Protein AF-A0A4C1W0Q3-F1 (afdb_monomer)

Nearest PDB structures (foldseek):
  6s7x-assembly1_B  TM=5.718E-01  e=9.554E-02  Drosophila melanogaster
  6gse-assembly1_A  TM=3.833E-01  e=2.371E+00  Rattus norvegicus

Sequence (234 aa):
MRNRSPAHQLNIDDSNRNVNTARQKKHAALLAQLEFEQLESERIAARAAVARTKMLLLRLEADEEDSGDLIDCDNASHLSKTDKLEKRTVTLGDIEPVPESSPTTAPPPPPTACSEINSASPRNTDSNMSESTLADAIVLAIKTASKETSKIVNEPSKTLADLPSFCGNVSEWIAFRSVYNDTSGLFSNVQNVARIRKALSGEARETCEALIYTETDPLQIMRVLERRFGDLTP

Foldseek 3Di:
DDDDDPVVVVVVVVVVVVVVVVVVVVVVVVVVVVVVVVVVVVVVVVVVVVVVVVVVVVVVVVVPPPPDDDDDDDDDDDDDDDDDDDDDDDDDDDDDDDDDDDDDDDDDDDDDDDDDDDDDDDDDDPDPDDPVNVVVVVVVVVVVVVVVVPPDPPPPCPPLDQAAADAQALVSLVSRVVSCVVRVVVDALLVSLVSVQVRYDHPLCVQCVVVSVPPSGVVVSNVSSCVRRVPPDD

pLDDT: mean 73.03, std 22.31, range [31.61, 98.25]

Solvent-accessible surface area (backbone atoms only — not comparable to full-atom values): 15154 Å² total; per-residue (Å²): 134,86,81,76,59,69,72,64,54,54,56,53,53,54,51,52,51,49,54,51,50,52,52,52,52,53,53,53,51,52,52,54,49,51,52,50,53,49,54,52,51,51,52,51,52,50,51,53,50,52,52,52,54,50,53,53,51,55,56,60,60,59,71,77,79,73,90,78,81,91,76,91,72,92,71,92,75,89,77,89,78,90,80,85,86,77,90,79,89,83,82,90,87,89,81,85,82,88,85,88,82,88,88,83,89,86,88,88,89,85,90,82,81,93,84,76,92,78,84,75,82,82,76,89,71,92,66,88,67,52,70,67,55,50,50,51,49,50,53,49,49,51,53,50,50,58,56,64,60,68,77,55,88,73,64,86,72,81,72,77,69,75,55,58,71,31,48,55,49,52,75,40,44,55,55,34,51,51,54,42,68,77,46,48,90,82,47,53,47,67,53,44,37,52,42,50,56,70,21,39,33,66,63,40,29,63,77,36,49,70,49,70,76,73,57,67,57,42,67,60,55,50,52,53,50,39,76,73,34,54,77,82,72,131

Organism: Eumeta variegata (NCBI:txid151549)

Structure (mmCIF, N/CA/C/O backbone):
data_AF-A0A4C1W0Q3-F1
#
_entry.id   AF-A0A4C1W0Q3-F1
#
loop_
_atom_site.group_PDB
_atom_site.id
_atom_site.type_symbol
_atom_site.label_atom_id
_atom_site.label_alt_id
_atom_site.label_comp_id
_atom_site.label_asym_id
_atom_site.label_entity_id
_atom_site.label_seq_id
_atom_site.pdbx_PDB_ins_code
_atom_site.Cartn_x
_atom_site.Cartn_y
_atom_site.Cartn_z
_atom_site.occupancy
_atom_site.B_iso_or_equiv
_atom_site.auth_seq_id
_atom_site.auth_comp_id
_atom_site.auth_asym_id
_atom_site.auth_atom_id
_atom_site.pdbx_PDB_model_num
ATOM 1 N N . MET A 1 1 ? 15.603 -25.521 -67.530 1.00 41.06 1 MET A N 1
ATOM 2 C CA . MET A 1 1 ? 16.515 -25.287 -66.388 1.00 41.06 1 MET A CA 1
ATOM 3 C C . MET A 1 1 ? 16.618 -23.777 -66.197 1.00 41.06 1 MET A C 1
ATOM 5 O O . MET A 1 1 ? 17.061 -23.106 -67.118 1.00 41.06 1 MET A O 1
ATOM 9 N N . ARG A 1 2 ? 16.069 -23.209 -65.111 1.00 51.12 2 ARG A N 1
ATOM 10 C CA . ARG A 1 2 ? 16.129 -21.754 -64.862 1.00 51.12 2 ARG A CA 1
ATOM 11 C C . ARG A 1 2 ? 17.453 -21.433 -64.176 1.00 51.12 2 ARG A C 1
ATOM 13 O O . ARG A 1 2 ? 17.625 -21.755 -63.005 1.00 51.12 2 ARG A O 1
ATOM 20 N N . ASN A 1 3 ? 18.365 -20.812 -64.912 1.00 52.69 3 ASN A N 1
ATOM 21 C CA . ASN A 1 3 ? 19.643 -20.344 -64.388 1.00 52.69 3 ASN A CA 1
ATOM 22 C C . ASN A 1 3 ? 19.386 -19.081 -63.548 1.00 52.69 3 ASN A C 1
ATOM 24 O O . ASN A 1 3 ? 19.015 -18.046 -64.099 1.00 52.69 3 ASN A O 1
ATOM 28 N N . ARG A 1 4 ? 19.517 -19.165 -62.216 1.00 60.75 4 ARG A N 1
ATOM 29 C CA . ARG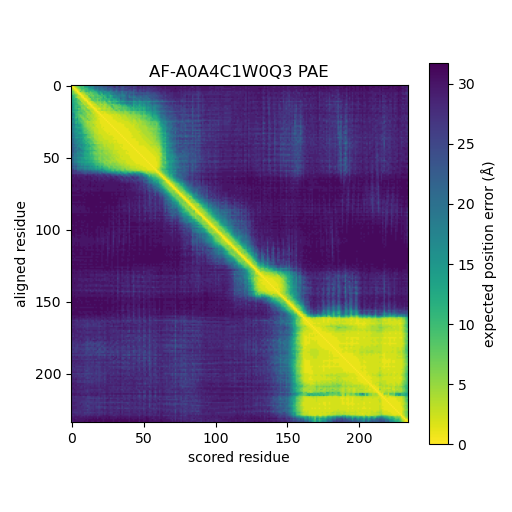 A 1 4 ? 19.547 -17.970 -61.354 1.00 60.75 4 ARG A CA 1
ATOM 30 C C . ARG A 1 4 ? 20.876 -17.249 -61.565 1.00 60.75 4 ARG A C 1
ATOM 32 O O . ARG A 1 4 ? 21.930 -17.875 -61.502 1.00 60.75 4 ARG A O 1
ATOM 39 N N . SER A 1 5 ? 20.817 -15.940 -61.805 1.00 62.81 5 SER A N 1
ATOM 40 C CA . SER A 1 5 ? 22.006 -15.104 -61.980 1.00 62.81 5 SER A CA 1
ATOM 41 C C . SER A 1 5 ? 22.863 -15.082 -60.703 1.00 62.81 5 SER A C 1
ATOM 43 O O . SER A 1 5 ? 22.318 -14.791 -59.633 1.00 62.81 5 SER A O 1
ATOM 45 N N . PRO A 1 6 ? 24.191 -15.296 -60.795 1.00 62.94 6 PRO A N 1
ATOM 46 C CA . PRO A 1 6 ? 25.110 -15.303 -59.648 1.00 62.94 6 PRO A CA 1
ATOM 47 C C . PRO A 1 6 ? 25.023 -14.048 -58.764 1.00 62.94 6 PRO A C 1
ATOM 49 O O . PRO A 1 6 ? 25.130 -14.131 -57.544 1.00 62.94 6 PRO A O 1
ATOM 52 N N . ALA A 1 7 ? 24.737 -12.890 -59.365 1.00 62.28 7 ALA A N 1
ATOM 53 C CA . ALA A 1 7 ? 24.592 -11.618 -58.659 1.00 62.28 7 ALA A CA 1
ATOM 54 C C . ALA A 1 7 ? 23.412 -11.585 -57.667 1.00 62.28 7 ALA A C 1
ATOM 56 O O . ALA A 1 7 ? 23.471 -10.894 -56.654 1.00 62.28 7 ALA A O 1
ATOM 57 N N . HIS A 1 8 ? 22.338 -12.336 -57.934 1.00 61.81 8 HIS A N 1
ATOM 58 C CA . HIS A 1 8 ? 21.172 -12.367 -57.049 1.00 61.81 8 HIS A CA 1
ATOM 59 C C . HIS A 1 8 ? 21.386 -13.299 -55.849 1.00 61.81 8 HIS A C 1
ATOM 61 O O . HIS A 1 8 ? 20.796 -13.082 -54.797 1.00 61.81 8 HIS A O 1
ATOM 67 N N . GLN A 1 9 ? 22.259 -14.300 -55.990 1.00 61.75 9 GLN A N 1
ATOM 68 C CA . GLN A 1 9 ? 22.634 -15.216 -54.913 1.00 61.75 9 GLN A CA 1
ATOM 69 C C . GLN A 1 9 ? 23.554 -14.521 -53.889 1.00 61.75 9 GLN A C 1
ATOM 71 O O . GLN A 1 9 ? 23.290 -14.594 -52.694 1.00 61.75 9 GLN A O 1
ATOM 76 N N . LEU A 1 10 ? 24.551 -13.757 -54.361 1.00 64.25 10 LEU A N 1
ATOM 77 C CA . LEU A 1 10 ? 25.493 -13.013 -53.507 1.00 64.25 10 LEU A CA 1
ATOM 78 C C . LEU A 1 10 ? 24.803 -11.982 -52.595 1.00 64.25 10 LEU A C 1
ATOM 80 O O . LEU A 1 10 ? 25.137 -11.863 -51.422 1.00 64.25 10 LEU A O 1
ATOM 84 N N . ASN A 1 11 ? 23.792 -11.277 -53.109 1.00 64.56 11 ASN A N 1
ATOM 85 C CA . ASN A 1 11 ? 23.090 -10.234 -52.352 1.00 64.56 11 ASN A CA 1
ATOM 86 C C . ASN A 1 11 ? 22.222 -10.811 -51.208 1.00 64.56 11 ASN A C 1
ATOM 88 O O . ASN A 1 11 ? 22.056 -10.198 -50.154 1.00 64.56 11 ASN A O 1
ATOM 92 N N . ILE A 1 12 ? 21.693 -12.025 -51.393 1.00 66.38 12 ILE A N 1
ATOM 93 C CA . ILE A 1 12 ? 20.927 -12.731 -50.356 1.00 66.38 12 ILE A CA 1
ATOM 94 C C . ILE A 1 12 ? 21.862 -13.215 -49.238 1.00 66.38 12 ILE A C 1
ATOM 96 O O . ILE A 1 12 ? 21.521 -13.093 -48.060 1.00 66.38 12 ILE A O 1
ATOM 100 N N . ASP A 1 13 ? 23.049 -13.714 -49.587 1.00 69.25 13 ASP A N 1
ATOM 101 C CA . ASP A 1 13 ? 24.029 -14.192 -48.608 1.00 69.25 13 ASP A CA 1
ATOM 102 C C . ASP A 1 13 ? 24.601 -13.052 -47.748 1.00 69.25 13 ASP A C 1
ATOM 104 O O . ASP A 1 13 ? 24.679 -13.191 -46.523 1.00 69.25 13 ASP A O 1
ATOM 108 N N . ASP A 1 14 ? 24.900 -11.892 -48.343 1.00 68.00 14 ASP A N 1
ATOM 109 C CA . ASP A 1 14 ? 25.357 -10.709 -47.598 1.00 68.00 14 ASP A CA 1
ATOM 110 C C . ASP A 1 14 ? 24.276 -10.156 -46.657 1.00 68.00 14 ASP A C 1
ATOM 112 O O . ASP A 1 14 ? 24.559 -9.803 -45.504 1.00 68.00 14 ASP A O 1
ATOM 116 N N . SER A 1 15 ? 23.015 -10.139 -47.103 1.00 74.31 15 SER A N 1
ATOM 117 C CA . SER A 1 15 ? 21.880 -9.717 -46.275 1.00 74.31 15 SER A CA 1
ATOM 118 C C . SER A 1 15 ? 21.688 -10.639 -45.064 1.00 74.31 15 SER A C 1
ATOM 120 O O . SER A 1 15 ? 21.613 -10.172 -43.924 1.00 74.31 15 SER A O 1
ATOM 122 N N . ASN A 1 16 ? 21.718 -11.958 -45.276 1.00 74.31 16 ASN A N 1
ATOM 123 C CA . ASN A 1 16 ? 21.606 -12.941 -44.198 1.00 74.31 16 ASN A CA 1
ATOM 124 C C . ASN A 1 16 ? 22.773 -12.844 -43.202 1.00 74.31 16 ASN A C 1
ATOM 126 O O . ASN A 1 16 ? 22.574 -12.938 -41.988 1.00 74.31 16 ASN A O 1
ATOM 130 N N . ARG A 1 17 ? 23.997 -12.603 -43.687 1.00 76.31 17 ARG A N 1
ATOM 131 C CA . ARG A 1 17 ? 25.183 -12.418 -42.838 1.00 76.31 17 ARG A CA 1
ATOM 132 C C . ARG A 1 17 ? 25.069 -11.182 -41.945 1.00 76.31 17 ARG A C 1
ATOM 134 O O . ARG A 1 17 ? 25.418 -11.244 -40.761 1.00 76.31 17 ARG A O 1
ATOM 141 N N . ASN A 1 18 ? 24.551 -10.083 -42.489 1.00 80.94 18 ASN A N 1
ATOM 142 C CA . ASN A 1 18 ? 24.308 -8.849 -41.747 1.00 80.94 18 ASN A CA 1
ATOM 143 C C . ASN A 1 18 ? 23.250 -9.050 -40.649 1.00 80.94 18 ASN A C 1
ATOM 145 O O . ASN A 1 18 ? 23.497 -8.727 -39.487 1.00 80.94 18 ASN A O 1
ATOM 149 N N . VAL A 1 19 ? 22.114 -9.674 -40.978 1.00 81.50 19 VAL A N 1
ATOM 150 C CA . VAL A 1 19 ? 21.044 -9.959 -40.004 1.00 81.50 19 VAL A CA 1
ATOM 151 C C . VAL A 1 19 ? 21.546 -10.851 -38.866 1.00 81.50 19 VAL A C 1
ATOM 153 O O . VAL A 1 19 ? 21.279 -10.572 -37.694 1.00 81.50 19 VAL A O 1
ATOM 156 N N . ASN A 1 20 ? 22.334 -11.881 -39.181 1.00 86.94 20 ASN A N 1
ATOM 157 C CA . ASN A 1 20 ? 22.924 -12.758 -38.169 1.00 86.94 20 ASN A CA 1
ATOM 158 C C . ASN A 1 20 ? 23.918 -12.015 -37.268 1.00 86.94 20 ASN A C 1
ATOM 160 O O . ASN A 1 20 ? 23.893 -12.181 -36.049 1.00 86.94 20 ASN A O 1
ATOM 164 N N . THR A 1 21 ? 24.729 -11.128 -37.845 1.00 89.69 21 THR A N 1
ATOM 165 C CA . THR A 1 21 ? 25.677 -10.299 -37.089 1.00 89.69 21 THR A CA 1
ATOM 166 C C . THR A 1 21 ? 24.948 -9.308 -36.177 1.00 89.69 21 THR A C 1
ATOM 168 O O . THR A 1 21 ? 25.329 -9.136 -35.020 1.00 89.69 21 THR A O 1
ATOM 171 N N . ALA A 1 22 ? 23.868 -8.682 -36.652 1.00 91.62 22 ALA A N 1
ATOM 172 C CA . ALA A 1 22 ? 23.041 -7.782 -35.852 1.00 91.62 22 ALA A CA 1
ATOM 173 C C . ALA A 1 22 ? 22.363 -8.518 -34.684 1.00 91.62 22 ALA A C 1
ATOM 175 O O . ALA A 1 22 ? 22.394 -8.041 -33.547 1.00 91.62 22 ALA A O 1
ATOM 176 N N . ARG A 1 23 ? 21.816 -9.717 -34.934 1.00 93.38 23 ARG A N 1
ATOM 177 C CA . ARG A 1 23 ? 21.245 -10.579 -33.889 1.00 93.38 23 ARG A CA 1
ATOM 178 C C . ARG A 1 23 ? 22.297 -10.966 -32.848 1.00 93.38 23 ARG A C 1
ATOM 180 O O . ARG A 1 23 ? 22.020 -10.871 -31.656 1.00 93.38 23 ARG A O 1
ATOM 187 N N . GLN A 1 24 ? 23.496 -11.354 -33.280 1.00 95.12 24 GLN A N 1
ATOM 188 C CA . GLN A 1 24 ? 24.579 -11.745 -32.378 1.00 95.12 24 GLN A CA 1
ATOM 189 C C . GLN A 1 24 ? 25.057 -10.572 -31.513 1.00 95.12 24 GLN A C 1
ATOM 191 O O . GLN A 1 24 ? 25.225 -10.731 -30.306 1.00 95.12 24 GLN A O 1
ATOM 196 N N . LYS A 1 25 ? 25.198 -9.374 -32.096 1.00 95.19 25 LYS A N 1
ATOM 197 C CA . LYS A 1 25 ? 25.528 -8.151 -31.348 1.00 95.19 25 LYS A CA 1
ATOM 198 C C . LYS A 1 25 ? 24.458 -7.807 -30.313 1.00 95.19 25 LYS A C 1
ATOM 200 O O . LYS A 1 25 ? 24.798 -7.498 -29.176 1.00 95.19 25 LYS A O 1
ATOM 205 N N . LYS A 1 26 ? 23.175 -7.907 -30.679 1.00 96.38 26 LYS A N 1
ATOM 206 C CA . LYS A 1 26 ? 22.063 -7.674 -29.745 1.00 96.38 26 LYS A CA 1
ATOM 207 C C . LYS A 1 26 ? 22.077 -8.679 -28.591 1.00 96.38 26 LYS A C 1
ATOM 209 O O . LYS A 1 26 ? 21.885 -8.286 -27.448 1.00 96.38 26 LYS A O 1
ATOM 214 N N . HIS A 1 27 ? 22.338 -9.952 -28.879 1.00 96.69 27 HIS A N 1
ATOM 215 C CA . HIS A 1 27 ? 22.458 -10.983 -27.850 1.00 96.69 27 HIS A CA 1
ATOM 216 C C . HIS A 1 27 ? 23.624 -10.702 -26.889 1.00 96.69 27 HIS A C 1
ATOM 218 O O . HIS A 1 27 ? 23.444 -10.755 -25.678 1.00 96.69 27 HIS A O 1
ATOM 224 N N . ALA A 1 28 ? 24.798 -10.338 -27.415 1.00 97.44 28 ALA A N 1
ATOM 225 C CA . ALA A 1 28 ? 25.955 -9.982 -26.594 1.00 97.44 28 ALA A CA 1
ATOM 226 C C . ALA A 1 28 ? 25.688 -8.753 -25.705 1.00 97.44 28 ALA A C 1
ATOM 228 O O . ALA A 1 28 ? 26.057 -8.758 -24.535 1.00 97.44 28 ALA A O 1
ATOM 229 N N . ALA A 1 29 ? 25.002 -7.733 -26.232 1.00 97.81 29 ALA A N 1
ATOM 230 C CA . ALA A 1 29 ? 24.628 -6.552 -25.456 1.00 97.81 29 ALA A CA 1
ATOM 231 C C . ALA A 1 29 ? 23.676 -6.890 -24.296 1.00 97.81 29 ALA A C 1
ATOM 233 O O . ALA A 1 29 ? 23.857 -6.383 -23.195 1.00 97.81 29 ALA A O 1
ATOM 234 N N . LEU A 1 30 ? 22.702 -7.778 -24.523 1.00 98.25 30 LEU A N 1
ATOM 235 C CA . LEU A 1 30 ? 21.778 -8.217 -23.473 1.00 98.25 30 LEU A CA 1
ATOM 236 C C . LEU A 1 30 ? 22.480 -9.031 -22.380 1.00 98.25 30 LEU A C 1
ATOM 238 O O . LEU A 1 30 ? 22.171 -8.850 -21.208 1.00 98.25 30 LEU A O 1
ATOM 242 N N . LEU A 1 31 ? 23.440 -9.887 -22.742 1.00 98.00 31 LEU A N 1
ATOM 243 C CA . LEU A 1 31 ? 24.242 -10.614 -21.753 1.00 98.00 31 LEU A CA 1
ATOM 244 C C . LEU A 1 31 ? 25.082 -9.664 -20.892 1.00 98.00 31 LEU A C 1
ATOM 246 O O . LEU A 1 31 ? 25.091 -9.805 -19.675 1.00 98.00 31 LEU A O 1
ATOM 250 N N . ALA A 1 32 ? 25.731 -8.673 -21.509 1.00 97.69 32 ALA A N 1
ATOM 251 C CA . ALA A 1 32 ? 26.502 -7.670 -20.775 1.00 97.69 32 ALA A CA 1
ATOM 252 C C . ALA A 1 32 ? 25.616 -6.824 -19.844 1.00 97.69 32 ALA A C 1
ATOM 254 O O . ALA A 1 32 ? 26.024 -6.497 -18.732 1.00 97.69 32 ALA A O 1
ATOM 255 N N . GLN A 1 33 ? 24.396 -6.489 -20.276 1.00 97.56 33 GLN A N 1
ATOM 256 C CA . GLN A 1 33 ? 23.436 -5.778 -19.433 1.00 97.56 33 GLN A CA 1
ATOM 257 C C . GLN A 1 33 ? 22.992 -6.631 -18.237 1.00 97.56 33 GLN A C 1
ATOM 259 O O . GLN A 1 33 ? 22.987 -6.139 -17.113 1.00 97.56 33 GLN A O 1
ATOM 264 N N . LEU A 1 34 ? 22.674 -7.908 -18.466 1.00 98.00 34 LEU A N 1
ATOM 265 C CA . LEU A 1 34 ? 22.300 -8.838 -17.401 1.00 98.00 34 LEU A CA 1
ATOM 266 C C . LEU A 1 34 ? 23.424 -8.998 -16.367 1.00 98.00 34 LEU A C 1
ATOM 268 O O . LEU A 1 34 ? 23.166 -8.960 -15.167 1.00 98.00 34 LEU A O 1
ATOM 272 N N . GLU A 1 35 ? 24.669 -9.143 -16.824 1.00 98.06 35 GLU A N 1
ATOM 273 C CA . GLU A 1 35 ? 25.839 -9.248 -15.946 1.00 98.06 35 GLU A CA 1
ATOM 274 C C . GLU A 1 35 ? 26.037 -7.973 -15.114 1.00 98.06 35 GLU A C 1
ATOM 276 O O . GLU A 1 35 ? 26.273 -8.045 -13.907 1.00 98.06 35 GLU A O 1
ATOM 281 N N . PHE A 1 36 ? 25.876 -6.796 -15.728 1.00 97.06 36 PHE A N 1
ATOM 282 C CA . PHE A 1 36 ? 25.947 -5.522 -15.016 1.00 97.06 36 PHE A CA 1
ATOM 283 C C . PHE A 1 36 ? 24.865 -5.401 -13.933 1.00 97.06 36 PHE A C 1
ATOM 285 O O . PHE A 1 36 ? 25.173 -5.051 -12.792 1.00 97.06 36 PHE A O 1
ATOM 292 N N . GLU A 1 37 ? 23.613 -5.724 -14.266 1.00 97.81 37 GLU A N 1
ATOM 293 C CA . GLU A 1 37 ? 22.490 -5.690 -13.323 1.00 97.81 37 GLU A CA 1
ATOM 294 C C . GLU A 1 37 ? 22.705 -6.669 -12.159 1.00 97.81 37 GLU A C 1
ATOM 296 O O . GLU A 1 37 ? 22.471 -6.320 -10.997 1.00 97.81 37 GLU A O 1
ATOM 301 N N . GLN A 1 38 ? 23.227 -7.866 -12.441 1.00 97.81 38 GLN A N 1
ATOM 302 C CA . GLN A 1 38 ? 23.563 -8.842 -11.411 1.00 97.81 38 GLN A CA 1
ATOM 303 C C . GLN A 1 38 ? 24.638 -8.301 -10.460 1.00 97.81 38 GLN A C 1
ATOM 305 O O . GLN A 1 38 ? 24.423 -8.287 -9.245 1.00 97.81 38 GLN A O 1
ATOM 310 N N . LEU A 1 39 ? 25.752 -7.790 -10.988 1.00 98.00 39 LEU A N 1
ATOM 311 C CA . LEU A 1 39 ? 26.832 -7.218 -10.178 1.00 98.00 39 LEU A CA 1
ATOM 312 C C . LEU A 1 39 ? 26.353 -6.035 -9.327 1.00 98.00 39 LEU A C 1
ATOM 314 O O . LEU A 1 39 ? 26.754 -5.884 -8.168 1.00 98.00 39 LEU A O 1
ATOM 318 N N . GLU A 1 40 ? 25.474 -5.189 -9.867 1.00 96.62 40 GLU A N 1
ATOM 319 C CA . GLU A 1 40 ? 24.895 -4.086 -9.107 1.00 96.62 40 GLU A CA 1
ATOM 320 C C . GLU A 1 40 ? 23.989 -4.585 -7.973 1.00 96.62 40 GLU A C 1
ATOM 322 O O . GLU A 1 40 ? 24.092 -4.081 -6.846 1.00 96.62 40 GLU A O 1
ATOM 327 N N . SER A 1 41 ? 23.163 -5.602 -8.232 1.00 93.12 41 SER A N 1
ATOM 328 C CA . SER A 1 41 ? 22.305 -6.219 -7.217 1.00 93.12 41 SER A CA 1
ATOM 329 C C . SER A 1 41 ? 23.122 -6.855 -6.084 1.00 93.12 41 SER A C 1
ATOM 331 O O . SER A 1 41 ? 22.836 -6.618 -4.906 1.00 93.12 41 SER A O 1
ATOM 333 N N . GLU A 1 42 ? 24.206 -7.563 -6.416 1.00 97.38 42 GLU A N 1
ATOM 334 C CA . GLU A 1 42 ? 25.124 -8.172 -5.452 1.00 97.38 42 GLU A CA 1
ATOM 335 C C . GLU A 1 42 ? 25.824 -7.102 -4.608 1.00 97.38 42 GLU A C 1
ATOM 337 O O . GLU A 1 42 ? 25.882 -7.207 -3.380 1.00 97.38 42 GLU A O 1
ATOM 342 N N . ARG A 1 43 ? 26.278 -6.005 -5.230 1.00 97.56 43 ARG A N 1
ATOM 343 C CA . ARG A 1 43 ? 26.864 -4.858 -4.519 1.00 97.56 43 ARG A CA 1
ATOM 344 C C . ARG A 1 43 ? 25.874 -4.237 -3.530 1.00 97.56 43 ARG A C 1
ATOM 346 O O . ARG A 1 43 ? 26.265 -3.883 -2.414 1.00 97.56 43 ARG A O 1
ATOM 353 N N . ILE A 1 44 ? 24.611 -4.064 -3.922 1.00 96.56 44 ILE A N 1
ATOM 354 C CA . ILE A 1 44 ? 23.561 -3.519 -3.046 1.00 96.56 44 ILE A CA 1
ATOM 355 C C . ILE A 1 44 ? 23.297 -4.478 -1.878 1.00 96.56 44 ILE A C 1
ATOM 357 O O . ILE A 1 44 ? 23.294 -4.044 -0.722 1.00 96.56 44 ILE A O 1
ATOM 361 N N . ALA A 1 45 ? 23.151 -5.777 -2.152 1.00 96.88 45 ALA A N 1
ATOM 362 C CA . ALA A 1 45 ? 22.947 -6.800 -1.130 1.00 96.88 45 ALA A CA 1
ATOM 363 C C . ALA A 1 45 ? 24.117 -6.861 -0.132 1.00 96.88 45 ALA A C 1
ATOM 365 O O . ALA A 1 45 ? 23.892 -6.892 1.081 1.00 96.88 45 ALA A O 1
ATOM 366 N N . ALA A 1 46 ? 25.359 -6.790 -0.621 1.00 96.62 46 ALA A N 1
ATOM 367 C CA . ALA A 1 46 ? 26.562 -6.754 0.205 1.00 96.62 46 ALA A CA 1
ATOM 368 C C . ALA A 1 46 ? 26.600 -5.511 1.107 1.00 96.62 46 ALA A C 1
ATOM 370 O O . ALA A 1 46 ? 26.865 -5.622 2.304 1.00 96.62 46 ALA A O 1
ATOM 371 N N . ARG A 1 47 ? 26.265 -4.324 0.579 1.00 97.38 47 ARG A N 1
ATOM 372 C CA . ARG A 1 47 ? 26.167 -3.091 1.385 1.00 97.38 47 ARG A CA 1
ATOM 373 C C . ARG A 1 47 ? 25.109 -3.206 2.479 1.00 97.38 47 ARG A C 1
ATOM 375 O O . ARG A 1 47 ? 25.373 -2.819 3.616 1.00 97.38 47 ARG A O 1
ATOM 382 N N . ALA A 1 48 ? 23.943 -3.765 2.160 1.00 96.00 48 ALA A N 1
ATOM 383 C CA . ALA A 1 48 ? 22.889 -3.998 3.141 1.00 96.00 48 ALA A CA 1
ATOM 384 C C . ALA A 1 48 ? 23.329 -4.998 4.225 1.00 96.00 48 ALA A C 1
ATOM 386 O O . ALA A 1 48 ? 23.055 -4.782 5.404 1.00 96.00 48 ALA A O 1
ATOM 387 N N . ALA A 1 49 ? 24.049 -6.061 3.853 1.00 97.12 49 ALA A N 1
ATOM 388 C CA . ALA A 1 49 ? 24.617 -7.013 4.805 1.00 97.12 49 ALA A CA 1
ATOM 389 C C . ALA A 1 49 ? 25.628 -6.346 5.747 1.00 97.12 49 ALA A C 1
ATOM 391 O O . ALA A 1 49 ? 25.497 -6.473 6.961 1.00 97.12 49 ALA A O 1
ATOM 392 N N . VAL A 1 50 ? 26.560 -5.556 5.205 1.00 97.50 50 VAL A N 1
ATOM 393 C CA . VAL A 1 50 ? 27.527 -4.788 6.005 1.00 97.50 50 VAL A CA 1
ATOM 394 C C . VAL A 1 50 ? 26.819 -3.829 6.962 1.00 97.50 50 VAL A C 1
ATOM 396 O O . VAL A 1 50 ? 27.203 -3.742 8.126 1.00 97.50 50 VAL A O 1
ATOM 399 N N . ALA A 1 51 ? 25.777 -3.125 6.511 1.00 97.00 51 ALA A N 1
ATOM 400 C CA . ALA A 1 51 ? 25.006 -2.229 7.369 1.00 97.00 51 ALA A CA 1
ATOM 401 C C . ALA A 1 51 ? 24.348 -2.979 8.540 1.00 97.00 51 ALA A C 1
ATOM 403 O O . ALA A 1 51 ? 24.467 -2.539 9.682 1.00 97.00 51 ALA A O 1
ATOM 404 N N . ARG A 1 52 ? 23.733 -4.144 8.283 1.00 96.81 52 ARG A N 1
ATOM 405 C CA . ARG A 1 52 ? 23.156 -4.996 9.339 1.00 96.81 52 ARG A CA 1
ATOM 406 C C . ARG A 1 52 ? 24.209 -5.439 10.352 1.00 96.81 52 ARG A C 1
ATOM 408 O O . ARG A 1 52 ? 23.988 -5.299 11.550 1.00 96.81 52 ARG A O 1
ATOM 415 N N . THR A 1 53 ? 25.362 -5.921 9.889 1.00 96.62 53 THR A N 1
ATOM 416 C CA . THR A 1 53 ? 26.454 -6.345 10.778 1.00 96.62 53 THR A CA 1
ATOM 417 C C . THR A 1 53 ? 26.984 -5.183 11.618 1.00 96.62 53 THR A C 1
ATOM 419 O O . THR A 1 53 ? 27.198 -5.351 12.813 1.00 96.62 53 THR A O 1
ATOM 422 N N . LYS A 1 54 ? 27.132 -3.986 11.035 1.00 96.12 54 LYS A N 1
ATOM 423 C CA . LYS A 1 54 ? 27.536 -2.783 11.782 1.00 96.12 54 LYS A CA 1
ATOM 424 C C . LYS A 1 54 ? 26.529 -2.404 12.867 1.00 96.12 54 LYS A C 1
ATOM 426 O O . LYS A 1 54 ? 26.944 -2.058 13.965 1.00 96.12 54 LYS A O 1
ATOM 431 N N . MET A 1 55 ? 25.228 -2.485 12.582 1.00 94.56 55 MET A N 1
ATOM 432 C CA . MET A 1 55 ? 24.194 -2.219 13.588 1.00 94.56 55 MET A CA 1
ATOM 433 C C . MET A 1 55 ? 24.238 -3.221 14.746 1.00 94.56 55 MET A C 1
ATOM 435 O O . MET A 1 55 ? 24.101 -2.815 15.894 1.00 94.56 55 MET A O 1
ATOM 439 N N . LEU A 1 56 ? 24.461 -4.509 14.460 1.00 93.75 56 LEU A N 1
ATOM 440 C CA . LEU A 1 56 ? 24.625 -5.527 15.503 1.00 93.75 56 LEU A CA 1
ATOM 441 C C . LEU A 1 56 ? 25.866 -5.265 16.362 1.00 93.75 56 LEU A C 1
ATOM 443 O O . LEU A 1 56 ? 25.790 -5.385 17.579 1.00 93.75 56 LEU A O 1
ATOM 447 N N . LEU A 1 57 ? 26.979 -4.861 15.745 1.00 92.31 57 LEU A N 1
ATOM 448 C CA . LEU A 1 57 ? 28.208 -4.542 16.472 1.00 92.31 57 LEU A CA 1
ATOM 449 C C . LEU A 1 57 ? 28.016 -3.342 17.410 1.00 92.31 57 LEU A C 1
ATOM 451 O O . LEU A 1 57 ? 28.382 -3.419 18.574 1.00 92.31 57 LEU A O 1
ATOM 455 N N . LEU A 1 58 ? 27.362 -2.274 16.934 1.00 88.69 58 LEU A N 1
ATOM 456 C CA . LEU A 1 58 ? 27.011 -1.119 17.770 1.00 88.69 58 LEU A CA 1
ATOM 457 C C . LEU A 1 58 ? 26.089 -1.492 18.937 1.00 88.69 58 LEU A C 1
ATOM 459 O O . LEU A 1 58 ? 26.182 -0.885 19.997 1.00 88.69 58 LEU A O 1
ATOM 463 N N . ARG A 1 59 ? 25.189 -2.467 18.750 1.00 86.94 59 ARG A N 1
ATOM 464 C CA . ARG A 1 59 ? 24.305 -2.927 19.826 1.00 86.94 59 ARG A CA 1
ATOM 465 C C . ARG A 1 59 ? 25.072 -3.667 20.920 1.00 86.94 59 ARG A C 1
ATOM 467 O O . ARG A 1 59 ? 24.724 -3.485 22.073 1.00 86.94 59 ARG A O 1
ATOM 474 N N . LEU A 1 60 ? 26.076 -4.463 20.551 1.00 83.88 60 LEU A N 1
ATOM 475 C CA . LEU A 1 60 ? 26.920 -5.184 21.508 1.00 83.88 60 LEU A CA 1
ATOM 476 C C . LEU A 1 60 ? 27.888 -4.250 22.247 1.00 83.88 60 LEU A C 1
ATOM 478 O O . LEU A 1 60 ? 28.121 -4.442 23.429 1.00 83.88 60 LEU A O 1
ATOM 482 N N . GLU A 1 61 ? 28.415 -3.220 21.579 1.00 77.06 61 GLU A N 1
ATOM 483 C CA . GLU A 1 61 ? 29.284 -2.216 22.217 1.00 77.06 61 GLU A CA 1
ATOM 484 C C . GLU A 1 61 ? 28.527 -1.362 23.253 1.00 77.06 61 GLU A C 1
ATOM 486 O O . GLU A 1 61 ? 29.105 -0.895 24.227 1.00 77.06 61 GLU A O 1
ATOM 491 N N . ALA A 1 62 ? 27.216 -1.170 23.070 1.00 64.69 62 ALA A N 1
ATOM 492 C CA . ALA A 1 62 ? 26.380 -0.403 23.992 1.00 64.69 62 ALA A CA 1
ATOM 493 C C . ALA A 1 62 ? 26.089 -1.119 25.329 1.00 64.69 62 ALA A C 1
ATOM 495 O O . ALA A 1 62 ? 25.540 -0.483 26.224 1.00 64.69 62 ALA A O 1
ATOM 496 N N . ASP A 1 63 ? 26.450 -2.399 25.471 1.00 56.84 63 ASP A N 1
ATOM 497 C CA . ASP A 1 63 ? 26.248 -3.174 26.705 1.00 56.84 63 ASP A CA 1
ATOM 498 C C . ASP A 1 63 ? 27.440 -3.056 27.692 1.00 56.84 63 ASP A C 1
ATOM 500 O O . ASP A 1 63 ? 27.371 -3.595 28.794 1.00 56.84 63 ASP A O 1
ATOM 504 N N . GLU A 1 64 ? 28.513 -2.323 27.350 1.00 57.75 64 GLU A N 1
ATOM 505 C CA . GLU A 1 64 ? 29.701 -2.134 28.215 1.00 57.75 64 GLU A CA 1
ATOM 506 C C . GLU A 1 64 ? 29.725 -0.788 28.983 1.00 57.75 64 GLU A C 1
ATOM 508 O O . GLU A 1 64 ? 30.602 -0.570 29.816 1.00 57.75 64 GLU A O 1
ATOM 513 N N . GLU A 1 65 ? 28.756 0.115 28.770 1.00 53.28 65 GLU A N 1
ATOM 514 C CA . GLU A 1 65 ? 28.718 1.461 29.395 1.00 53.28 65 GLU A CA 1
ATOM 515 C C . GLU A 1 65 ? 27.481 1.721 30.286 1.00 53.28 65 GLU A C 1
ATOM 517 O O . GLU A 1 65 ? 27.212 2.866 30.639 1.00 53.28 65 GLU A O 1
ATOM 522 N N . ASP A 1 66 ? 26.741 0.690 30.715 1.00 50.44 66 ASP A N 1
ATOM 523 C CA . ASP A 1 66 ? 25.642 0.841 31.694 1.00 50.44 66 ASP A CA 1
ATOM 524 C C . ASP A 1 66 ? 25.862 -0.015 32.950 1.00 50.44 66 ASP A C 1
ATOM 526 O O . ASP A 1 66 ? 25.043 -0.833 33.365 1.00 50.44 66 ASP A O 1
ATOM 530 N N . SER A 1 67 ? 27.027 0.173 33.571 1.00 55.12 67 SER A N 1
ATOM 531 C CA . SER A 1 67 ? 27.239 -0.195 34.971 1.00 55.12 67 SER A CA 1
ATOM 532 C C . SER A 1 67 ? 26.917 1.007 35.860 1.00 55.12 67 SER A C 1
ATOM 534 O O . SER A 1 67 ? 27.824 1.652 36.390 1.00 55.12 67 SER A O 1
ATOM 536 N N . GLY A 1 68 ? 25.631 1.286 36.065 1.00 55.25 68 GLY A N 1
ATOM 537 C CA . GLY A 1 68 ? 25.196 2.117 37.185 1.00 55.25 68 GLY A CA 1
ATOM 538 C C . GLY A 1 68 ? 23.813 2.734 37.025 1.00 55.25 68 GLY A C 1
ATOM 539 O O . GLY A 1 68 ? 23.714 3.888 36.639 1.00 55.25 68 GLY A O 1
ATOM 540 N N . ASP A 1 69 ? 22.760 2.036 37.447 1.00 47.50 69 ASP A N 1
ATOM 541 C CA . ASP A 1 69 ? 22.232 2.244 38.799 1.00 47.50 69 ASP A CA 1
ATOM 542 C C . ASP A 1 69 ? 21.207 1.160 39.168 1.00 47.50 69 ASP A C 1
ATOM 544 O O . ASP A 1 69 ? 20.491 0.606 38.334 1.00 47.50 69 ASP A O 1
ATOM 548 N N . LEU A 1 70 ? 21.178 0.846 40.454 1.00 54.09 70 LEU A N 1
ATOM 549 C CA . LEU A 1 70 ? 20.358 -0.172 41.092 1.00 54.09 70 LEU A CA 1
ATOM 550 C C . LEU A 1 70 ? 18.887 0.276 41.149 1.00 54.09 70 LEU A C 1
ATOM 552 O O . LEU A 1 70 ? 18.577 1.298 41.753 1.00 54.09 70 LEU A O 1
ATOM 556 N N . ILE A 1 71 ? 17.960 -0.540 40.644 1.00 52.66 71 ILE A N 1
ATOM 557 C CA . ILE A 1 71 ? 16.580 -0.552 41.150 1.00 52.66 71 ILE A CA 1
ATOM 558 C C . ILE A 1 71 ? 16.116 -1.993 41.333 1.00 52.66 71 ILE A C 1
ATOM 560 O O . ILE A 1 71 ? 15.645 -2.647 40.404 1.00 52.66 71 ILE A O 1
ATOM 564 N N . ASP A 1 72 ? 16.240 -2.463 42.576 1.00 49.88 72 ASP A N 1
ATOM 565 C CA . ASP A 1 72 ? 15.475 -3.593 43.092 1.00 49.88 72 ASP A CA 1
ATOM 566 C C . ASP A 1 72 ? 13.987 -3.257 42.977 1.00 49.88 72 ASP A C 1
ATOM 568 O O . ASP A 1 72 ? 13.476 -2.338 43.620 1.00 49.88 72 ASP A O 1
ATOM 572 N N . CYS A 1 73 ? 13.279 -4.002 42.140 1.00 47.50 73 CYS A N 1
ATOM 573 C CA . CYS A 1 73 ? 11.827 -4.035 42.145 1.00 47.50 73 CYS A CA 1
ATOM 574 C C . CYS A 1 73 ? 11.403 -5.492 42.283 1.00 47.50 73 CYS A C 1
ATOM 576 O O . CYS A 1 73 ? 11.078 -6.168 41.307 1.00 47.50 73 CYS A O 1
ATOM 578 N N . ASP A 1 74 ? 11.413 -5.958 43.530 1.00 52.44 74 ASP A N 1
ATOM 579 C CA . ASP A 1 74 ? 10.620 -7.099 43.962 1.00 52.44 74 ASP A CA 1
ATOM 580 C C . ASP A 1 74 ? 9.157 -6.863 43.572 1.00 52.44 74 ASP A C 1
ATOM 582 O O . ASP A 1 74 ? 8.460 -6.043 44.169 1.00 52.44 74 ASP A O 1
ATOM 586 N N . ASN A 1 75 ? 8.656 -7.621 42.600 1.00 57.69 75 ASN A N 1
ATOM 587 C CA . ASN A 1 75 ? 7.266 -8.044 42.659 1.00 57.69 75 ASN A CA 1
ATOM 588 C C . ASN A 1 75 ? 7.090 -9.388 41.959 1.00 57.69 75 ASN A C 1
ATOM 590 O O . ASN A 1 75 ? 6.991 -9.497 40.735 1.00 57.69 75 ASN A O 1
ATOM 594 N N . ALA A 1 76 ? 7.043 -10.432 42.776 1.00 51.03 76 ALA A N 1
ATOM 595 C CA . ALA A 1 76 ? 6.625 -11.751 42.364 1.00 51.03 76 ALA A CA 1
ATOM 596 C C . ALA A 1 76 ? 5.175 -11.710 41.855 1.00 51.03 76 ALA A C 1
ATOM 598 O O . ALA A 1 76 ? 4.238 -11.444 42.606 1.00 51.03 76 ALA A O 1
ATOM 599 N N . SER A 1 77 ? 4.966 -12.086 40.597 1.00 55.09 77 SER A N 1
ATOM 600 C CA . SER A 1 77 ? 3.710 -12.720 40.204 1.00 55.09 77 SER A CA 1
ATOM 601 C C . SER A 1 77 ? 3.981 -13.824 39.195 1.00 55.09 77 SER A C 1
ATOM 603 O O . SER A 1 77 ? 4.055 -13.633 37.984 1.00 55.09 77 SER A O 1
ATOM 605 N N . HIS A 1 78 ? 4.156 -15.017 39.757 1.00 48.91 78 HIS A N 1
ATOM 606 C CA . HIS A 1 78 ? 3.840 -16.270 39.099 1.00 48.91 78 HIS A CA 1
ATOM 607 C C . HIS A 1 78 ? 2.426 -16.197 38.510 1.00 48.91 78 HIS A C 1
ATOM 609 O O . HIS A 1 78 ? 1.495 -15.850 39.228 1.00 48.91 78 HIS A O 1
ATOM 615 N N . LEU A 1 79 ? 2.251 -16.642 37.265 1.00 51.62 79 LEU A N 1
ATOM 616 C CA . LEU A 1 79 ? 1.362 -17.764 36.945 1.00 51.62 79 LEU A CA 1
ATOM 617 C C . LEU A 1 79 ? 1.473 -18.113 35.458 1.00 51.62 79 LEU A C 1
ATOM 619 O O . LEU A 1 79 ? 1.037 -17.396 34.563 1.00 51.62 79 LEU A O 1
ATOM 623 N N . SER A 1 80 ? 2.057 -19.282 35.234 1.00 46.81 80 SER A N 1
ATOM 624 C CA . SER A 1 80 ? 1.929 -20.076 34.027 1.00 46.81 80 SER A CA 1
ATOM 625 C C . SER A 1 80 ? 0.464 -20.415 33.741 1.00 46.81 80 SER A C 1
ATOM 627 O O . SER A 1 80 ? -0.316 -20.652 34.666 1.00 46.81 80 SER A O 1
ATOM 629 N N . LYS A 1 81 ? 0.127 -20.535 32.453 1.00 50.06 81 LYS A N 1
ATOM 630 C CA . LYS A 1 81 ? -0.682 -21.633 31.900 1.00 50.06 81 LYS A CA 1
ATOM 631 C C . LYS A 1 81 ? -0.646 -21.575 30.376 1.00 50.06 81 LYS A C 1
ATOM 633 O O . LYS A 1 81 ? -1.219 -20.704 29.737 1.00 50.06 81 LYS A O 1
ATOM 638 N N . THR A 1 82 ? 0.087 -22.532 29.829 1.00 46.09 82 THR A N 1
ATOM 639 C CA . THR A 1 82 ? 0.000 -22.996 28.450 1.00 46.09 82 THR A CA 1
ATOM 640 C C . THR A 1 82 ? -1.408 -23.506 28.186 1.00 46.09 82 THR A C 1
ATOM 642 O O . THR A 1 82 ? -1.855 -24.393 28.918 1.00 46.09 82 THR A O 1
ATOM 645 N N . ASP A 1 83 ? -2.055 -23.027 27.128 1.00 48.53 83 ASP A N 1
ATOM 646 C CA . ASP A 1 83 ? -3.223 -23.710 26.587 1.00 48.53 83 ASP A CA 1
ATOM 647 C C . ASP A 1 83 ? -3.031 -24.071 25.116 1.00 48.53 83 ASP A C 1
ATOM 649 O O . ASP A 1 83 ? -2.402 -23.370 24.322 1.00 48.53 83 ASP A O 1
ATOM 653 N N . LYS A 1 84 ? -3.480 -25.280 24.823 1.00 48.62 84 LYS A N 1
ATOM 654 C CA . LYS A 1 84 ? -3.019 -26.172 23.769 1.00 48.62 84 LYS A CA 1
ATOM 655 C C . LYS A 1 84 ? -4.142 -26.266 22.747 1.00 48.62 84 LYS A C 1
ATOM 657 O O . LYS A 1 84 ? -5.047 -27.067 22.944 1.00 48.62 84 LYS A O 1
ATOM 662 N N . LEU A 1 85 ? -4.100 -25.491 21.661 1.00 46.62 85 LEU A N 1
ATOM 663 C CA . LEU A 1 85 ? -5.156 -25.549 20.643 1.00 46.62 85 LEU A CA 1
ATOM 664 C C . LEU A 1 85 ? -4.708 -26.310 19.390 1.00 46.62 85 LEU A C 1
ATOM 666 O O . LEU A 1 85 ? -4.053 -25.809 18.483 1.00 46.62 85 LEU A O 1
ATOM 670 N N . GLU A 1 86 ? -4.995 -27.606 19.492 1.00 43.84 86 GLU A N 1
ATOM 671 C CA . GLU A 1 86 ? -5.592 -28.501 18.502 1.00 43.84 86 GLU A CA 1
ATOM 672 C C . GLU A 1 86 ? -5.366 -28.209 17.010 1.00 43.84 86 GLU A C 1
ATOM 674 O O . GLU A 1 86 ? -5.908 -27.295 16.394 1.00 43.84 86 GLU A O 1
ATOM 679 N N . LYS A 1 87 ? -4.621 -29.138 16.414 1.00 43.94 87 LYS A N 1
ATOM 680 C CA . LYS A 1 87 ? -4.468 -29.359 14.984 1.00 43.94 87 LYS A CA 1
ATOM 681 C C . LYS A 1 87 ? -5.770 -29.981 14.471 1.00 43.94 87 LYS A C 1
ATOM 683 O O . LYS A 1 87 ? -6.056 -31.128 14.813 1.00 43.94 87 LYS A O 1
ATOM 688 N N . ARG A 1 88 ? -6.531 -29.277 13.632 1.00 49.47 88 ARG A N 1
ATOM 689 C CA . ARG A 1 88 ? -7.545 -29.908 12.774 1.00 49.47 88 ARG A CA 1
ATOM 690 C C . ARG A 1 88 ? -7.222 -29.682 11.309 1.00 49.47 88 ARG A C 1
ATOM 692 O O . ARG A 1 88 ? -7.387 -28.604 10.753 1.00 49.47 88 ARG A O 1
ATOM 699 N N . THR A 1 89 ? -6.741 -30.769 10.733 1.00 37.66 89 THR A N 1
ATOM 700 C CA . THR A 1 89 ? -6.610 -31.084 9.320 1.00 37.66 89 THR A CA 1
ATOM 701 C C . THR A 1 89 ? -7.993 -31.112 8.662 1.00 37.66 89 THR A C 1
ATOM 703 O O . THR A 1 89 ? -8.869 -31.834 9.132 1.00 37.66 89 THR A O 1
ATOM 706 N N . VAL A 1 90 ? -8.173 -30.399 7.549 1.00 39.41 90 VAL A N 1
ATOM 707 C CA . VAL A 1 90 ? -9.152 -30.758 6.511 1.00 39.41 90 VAL A CA 1
ATOM 708 C C . VAL A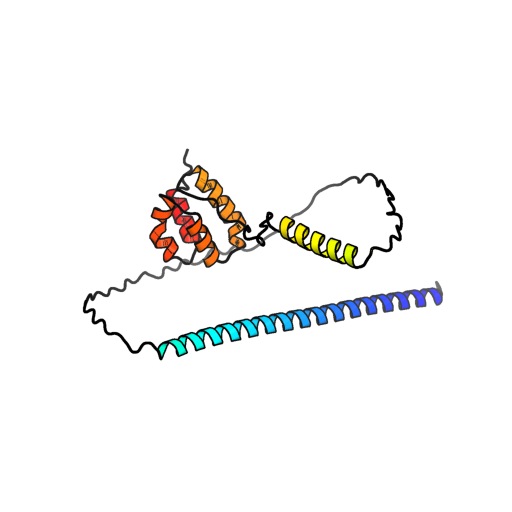 1 90 ? -8.428 -30.706 5.174 1.00 39.41 90 VAL A C 1
ATOM 710 O O . VAL A 1 90 ? -7.878 -29.685 4.774 1.00 39.41 90 VAL A O 1
ATOM 713 N N . THR A 1 91 ? -8.388 -31.866 4.537 1.00 36.31 91 THR A N 1
ATOM 714 C CA . THR A 1 91 ? -7.835 -32.147 3.218 1.00 36.31 91 THR A CA 1
ATOM 715 C C . THR A 1 91 ? -8.926 -32.141 2.151 1.00 36.31 91 THR A C 1
ATOM 717 O O . THR A 1 91 ? -10.017 -32.649 2.395 1.00 36.31 91 THR A O 1
ATOM 720 N N . LEU A 1 92 ? -8.499 -31.748 0.947 1.00 33.91 92 LEU A N 1
ATOM 721 C CA . LEU A 1 92 ? -8.973 -32.159 -0.380 1.00 33.91 92 LEU A CA 1
ATOM 722 C C . LEU A 1 92 ? -10.151 -31.399 -1.015 1.00 33.91 92 LEU A C 1
ATOM 724 O O . LEU A 1 92 ? -11.278 -31.411 -0.534 1.00 33.91 92 LEU A O 1
ATOM 728 N N . GLY A 1 93 ? -9.855 -30.825 -2.183 1.00 32.03 93 GLY A N 1
ATOM 729 C CA . GLY A 1 93 ? -10.791 -30.208 -3.117 1.00 32.03 93 GLY A CA 1
ATOM 730 C C . GLY A 1 93 ? -10.037 -29.675 -4.334 1.00 32.03 93 GLY A C 1
ATOM 731 O O . GLY A 1 93 ? -9.912 -28.471 -4.509 1.00 32.03 93 GLY A O 1
ATOM 732 N N . ASP A 1 94 ? -9.458 -30.604 -5.085 1.00 37.59 94 ASP A N 1
ATOM 733 C CA . ASP A 1 94 ? -8.654 -30.453 -6.298 1.00 37.59 94 ASP A CA 1
ATOM 734 C C . ASP A 1 94 ? -9.566 -30.236 -7.520 1.00 37.59 94 ASP A C 1
ATOM 736 O O . ASP A 1 94 ? -10.416 -31.094 -7.755 1.00 37.59 94 ASP A O 1
ATOM 740 N N . ILE A 1 95 ? -9.425 -29.127 -8.266 1.00 40.44 95 ILE A N 1
ATOM 741 C CA . ILE A 1 95 ? -9.921 -28.983 -9.654 1.00 40.44 95 ILE A CA 1
ATOM 742 C C . ILE A 1 95 ? -9.038 -27.976 -10.430 1.00 40.44 95 ILE A C 1
ATOM 744 O O . ILE A 1 95 ? -9.210 -26.760 -10.348 1.00 40.44 95 ILE A O 1
ATOM 748 N N . GLU A 1 96 ? -8.089 -28.512 -11.194 1.00 37.50 96 GLU A N 1
ATOM 749 C CA . GLU A 1 96 ? -7.493 -27.951 -12.426 1.00 37.50 96 GLU A CA 1
ATOM 750 C C . GLU A 1 96 ? -8.474 -28.155 -13.622 1.00 37.50 96 GLU A C 1
ATOM 752 O O . GLU A 1 96 ? -9.405 -28.949 -13.472 1.00 37.50 96 GLU A O 1
ATOM 757 N N . PRO A 1 97 ? -8.252 -27.686 -14.874 1.00 43.22 97 PRO A N 1
ATOM 758 C CA . PRO A 1 97 ? -7.721 -26.437 -15.436 1.00 43.22 97 PRO A CA 1
ATOM 759 C C . PRO A 1 97 ? -8.750 -25.705 -16.360 1.00 43.22 97 PRO A C 1
ATOM 761 O O . PRO A 1 97 ? -9.861 -26.158 -16.621 1.00 43.22 97 PRO A O 1
ATOM 764 N N . VAL A 1 98 ? -8.299 -24.558 -16.881 1.00 41.72 98 VAL A N 1
ATOM 765 C CA . VAL A 1 98 ? -8.724 -23.723 -18.039 1.00 41.72 98 VAL A CA 1
ATOM 766 C C . VAL A 1 98 ? -9.388 -24.477 -19.227 1.00 41.72 98 VAL A C 1
ATOM 768 O O . VAL A 1 98 ? -9.054 -25.631 -19.488 1.00 41.72 98 VAL A O 1
ATOM 771 N N . PRO A 1 99 ? -10.275 -23.821 -20.016 1.00 45.75 99 PRO A N 1
ATOM 772 C CA . PRO A 1 99 ? -9.878 -23.457 -21.388 1.00 45.75 99 PRO A CA 1
ATOM 773 C C . PRO A 1 99 ? -10.284 -22.039 -21.841 1.00 45.75 99 PRO A C 1
ATOM 775 O O . PRO A 1 99 ? -11.320 -21.491 -21.469 1.00 45.75 99 PRO A O 1
ATOM 778 N N . GLU A 1 100 ? -9.424 -21.478 -22.692 1.00 38.31 100 GLU A N 1
ATOM 779 C CA . GLU A 1 100 ? -9.589 -20.258 -23.481 1.00 38.31 100 GLU A CA 1
ATOM 780 C C . GLU A 1 100 ? -10.779 -20.306 -24.458 1.00 38.31 100 GLU A C 1
ATOM 782 O O . GLU A 1 100 ? -11.082 -21.352 -25.031 1.00 38.31 100 GLU A O 1
ATOM 787 N N . SER A 1 101 ? -11.325 -19.131 -24.791 1.00 33.81 101 SER A N 1
ATOM 788 C CA . SER A 1 101 ? -11.789 -18.833 -26.156 1.00 33.81 101 SER A CA 1
ATOM 789 C C . SER A 1 101 ? -11.893 -17.316 -26.389 1.00 33.81 101 SER A C 1
ATOM 791 O O . SER A 1 101 ? -12.755 -16.648 -25.821 1.00 33.81 101 SER A O 1
ATOM 793 N N . SER A 1 102 ? -11.013 -16.770 -27.235 1.00 39.47 102 SER A N 1
ATOM 794 C CA . SER A 1 102 ? -11.207 -15.502 -27.977 1.00 39.47 102 SER A CA 1
ATOM 795 C C . SER A 1 102 ? -12.104 -15.757 -29.217 1.00 39.47 102 SER A C 1
ATOM 797 O O . SER A 1 102 ? -12.618 -16.871 -29.337 1.00 39.47 102 SER A O 1
ATOM 799 N N . PRO A 1 103 ? -12.181 -14.900 -30.265 1.00 55.06 103 PRO A N 1
ATOM 800 C CA . PRO A 1 103 ? -12.118 -13.430 -30.417 1.00 55.06 103 PRO A CA 1
ATOM 801 C C . PRO A 1 103 ? -13.324 -12.886 -31.247 1.00 55.06 103 PRO A C 1
ATOM 803 O O . PRO A 1 103 ? -14.035 -13.679 -31.855 1.00 55.06 103 PRO A O 1
ATOM 806 N N . THR A 1 104 ? -13.535 -11.560 -31.367 1.00 32.00 104 THR A N 1
ATOM 807 C CA . THR A 1 104 ? -14.250 -10.895 -32.508 1.00 32.00 104 THR A CA 1
ATOM 808 C C . THR A 1 104 ? -14.353 -9.374 -32.268 1.00 32.00 104 THR A C 1
ATOM 810 O O . THR A 1 104 ? -14.921 -8.965 -31.265 1.00 32.00 104 THR A O 1
ATOM 813 N N . THR A 1 105 ? -13.620 -8.533 -33.025 1.00 31.61 105 THR A N 1
ATOM 814 C CA . THR A 1 105 ? -14.079 -7.762 -34.227 1.00 31.61 105 THR A CA 1
ATOM 815 C C . THR A 1 105 ? -14.636 -6.383 -33.817 1.00 31.61 105 THR A C 1
ATOM 817 O O . THR A 1 105 ? -15.534 -6.341 -32.994 1.00 31.61 105 THR A O 1
ATOM 820 N N . ALA A 1 106 ? -14.256 -5.201 -34.320 1.00 41.06 106 ALA A N 1
ATOM 821 C CA . ALA A 1 106 ? -13.301 -4.710 -35.326 1.00 41.06 106 ALA A CA 1
ATOM 822 C C . ALA A 1 106 ? -13.145 -3.154 -35.135 1.00 41.06 106 ALA A C 1
ATOM 824 O O . ALA A 1 106 ? -13.190 -2.723 -33.989 1.00 41.06 106 ALA A O 1
ATOM 825 N N . PRO A 1 107 ? -12.958 -2.293 -36.165 1.00 58.94 107 PRO A N 1
ATOM 826 C CA . PRO A 1 107 ? -11.724 -1.567 -36.528 1.00 58.94 107 PRO A CA 1
ATOM 827 C C . PRO A 1 107 ? -11.767 -0.009 -36.331 1.00 58.94 107 PRO A C 1
ATOM 829 O O . PRO A 1 107 ? -12.810 0.520 -35.951 1.00 58.94 107 PRO A O 1
ATOM 832 N N . PRO A 1 108 ? -10.659 0.741 -36.593 1.00 61.34 108 PRO A N 1
ATOM 833 C CA . PRO A 1 108 ? -10.499 2.196 -36.343 1.00 61.34 108 PRO A CA 1
ATOM 834 C C . PRO A 1 108 ? -10.841 3.079 -37.570 1.00 61.34 108 PRO A C 1
ATOM 836 O O . PRO A 1 108 ? -10.986 2.527 -38.664 1.00 61.34 108 PRO A O 1
ATOM 839 N N . PRO A 1 109 ? -10.995 4.427 -37.441 1.00 58.59 109 PRO A N 1
ATOM 840 C CA . PRO A 1 109 ? -9.998 5.417 -37.963 1.00 58.59 109 PRO A CA 1
ATOM 841 C C . PRO A 1 109 ? -10.097 6.851 -37.322 1.00 58.59 109 PRO A C 1
ATOM 843 O O . PRO A 1 109 ? -10.894 7.033 -36.405 1.00 58.59 109 PRO A O 1
ATOM 846 N N . PRO A 1 110 ? -9.475 7.939 -37.856 1.00 62.16 110 PRO A N 1
ATOM 847 C CA . PRO A 1 110 ? -8.066 8.223 -38.199 1.00 62.16 110 PRO A CA 1
ATOM 848 C C . PRO A 1 110 ? -7.503 9.507 -37.497 1.00 62.16 110 PRO A C 1
ATOM 850 O O . PRO A 1 110 ? -8.257 10.257 -36.875 1.00 62.16 110 PRO A O 1
ATOM 853 N N . PRO A 1 111 ? -6.192 9.822 -37.627 1.00 54.12 111 PRO A N 1
ATOM 854 C CA . PRO A 1 111 ? -5.582 11.055 -37.114 1.00 54.12 111 PRO A CA 1
ATOM 855 C C . PRO A 1 111 ? -5.652 12.194 -38.146 1.00 54.12 111 PRO A C 1
ATOM 857 O O . PRO A 1 111 ? -5.451 11.964 -39.338 1.00 54.12 111 PRO A O 1
ATOM 860 N N . THR A 1 112 ? -5.889 13.432 -37.700 1.00 39.22 112 THR A N 1
ATOM 861 C CA . THR A 1 112 ? -5.870 14.615 -38.577 1.00 39.22 112 THR A CA 1
ATOM 862 C C . THR A 1 112 ? -4.853 15.651 -38.102 1.00 39.22 112 THR A C 1
ATOM 864 O O . THR A 1 112 ? -4.958 16.174 -37.000 1.00 39.22 112 THR A O 1
ATOM 867 N N . ALA A 1 113 ? -3.924 15.921 -39.020 1.00 37.75 113 ALA A N 1
ATOM 868 C CA . ALA A 1 113 ? -3.224 17.168 -39.323 1.00 37.75 113 ALA A CA 1
ATOM 869 C C . ALA A 1 113 ? -2.281 17.823 -38.297 1.00 37.75 113 ALA A C 1
ATOM 871 O O . ALA A 1 113 ? -2.661 18.366 -37.265 1.00 37.75 113 ALA A O 1
ATOM 872 N N . CYS A 1 114 ? -1.028 17.869 -38.744 1.00 38.72 114 CYS A N 1
ATOM 873 C CA . CYS A 1 114 ? 0.012 18.828 -38.418 1.00 38.72 114 CYS A CA 1
ATOM 874 C C . CYS A 1 114 ? -0.424 20.283 -38.660 1.00 38.72 114 CYS A C 1
ATOM 876 O O . CYS A 1 114 ? -1.035 20.571 -39.684 1.00 38.72 114 CYS A O 1
ATOM 878 N N . SER A 1 115 ? 0.017 21.171 -37.772 1.00 34.94 115 SER A N 1
ATOM 879 C CA . SER A 1 115 ? 0.295 22.608 -37.950 1.00 34.94 115 SER A CA 1
ATOM 880 C C . SER A 1 115 ? 0.930 23.051 -36.617 1.00 34.94 115 SER A C 1
ATOM 882 O O . SER A 1 115 ? 0.537 22.555 -35.572 1.00 34.94 115 SER A O 1
ATOM 884 N N . GLU A 1 116 ? 1.931 23.909 -36.487 1.00 36.16 116 GLU A N 1
ATOM 885 C CA . GLU A 1 116 ? 2.561 24.848 -37.395 1.00 36.16 116 GLU A CA 1
ATOM 886 C C . GLU A 1 116 ? 3.879 25.261 -36.724 1.00 36.16 116 GLU A C 1
ATOM 888 O O . GLU A 1 116 ? 3.922 25.603 -35.540 1.00 36.16 116 GLU A O 1
ATOM 893 N N . ILE A 1 117 ? 4.967 25.186 -37.476 1.00 35.72 117 ILE A N 1
ATOM 894 C CA . ILE A 1 117 ? 6.266 25.760 -37.134 1.00 35.72 117 ILE A CA 1
ATOM 895 C C . ILE A 1 117 ? 6.132 27.283 -37.089 1.00 35.72 117 ILE A C 1
ATOM 897 O O . ILE A 1 117 ? 6.232 27.943 -38.117 1.00 35.72 117 ILE A O 1
ATOM 901 N N . ASN A 1 118 ? 5.956 27.847 -35.896 1.00 41.38 118 ASN A N 1
ATOM 902 C CA . ASN A 1 118 ? 6.183 29.270 -35.682 1.00 41.38 118 ASN A CA 1
ATOM 903 C C . ASN A 1 118 ? 7.624 29.487 -35.234 1.00 41.38 118 ASN A C 1
ATOM 905 O O . ASN A 1 118 ? 8.011 29.290 -34.083 1.00 41.38 118 ASN A O 1
ATOM 909 N N . SER A 1 119 ? 8.423 29.868 -36.224 1.00 45.88 119 SER A N 1
ATOM 910 C CA . SER A 1 119 ? 9.747 30.441 -36.074 1.00 45.88 119 SER A CA 1
ATOM 911 C C . SER A 1 119 ? 9.668 31.719 -35.237 1.00 45.88 119 SER A C 1
ATOM 913 O O . SER A 1 119 ? 9.015 32.681 -35.626 1.00 45.88 119 SER A O 1
ATOM 915 N N . ALA A 1 120 ? 10.392 31.766 -34.124 1.00 35.69 120 ALA A N 1
ATOM 916 C CA . ALA A 1 120 ? 10.749 33.020 -33.475 1.00 35.69 120 ALA A CA 1
ATOM 917 C C . ALA A 1 120 ? 12.205 32.928 -33.019 1.00 35.69 120 ALA A C 1
ATOM 919 O O . ALA A 1 120 ? 12.539 32.371 -31.979 1.00 35.69 120 ALA A O 1
ATOM 920 N N . SER A 1 121 ? 13.075 33.450 -33.878 1.00 44.84 121 SER A N 1
ATOM 921 C CA . SER A 1 121 ? 14.484 33.708 -33.610 1.00 44.84 121 SER A CA 1
ATOM 922 C C . SER A 1 121 ? 14.621 34.739 -32.482 1.00 44.84 121 SER A C 1
ATOM 924 O O . SER A 1 121 ? 14.070 35.833 -32.620 1.00 44.84 121 SER A O 1
ATOM 926 N N . PRO A 1 122 ? 15.422 34.499 -31.431 1.00 44.50 122 PRO A N 1
ATOM 927 C CA . PRO A 1 122 ? 15.962 35.581 -30.630 1.00 44.50 122 PRO A CA 1
ATOM 928 C C . PRO A 1 122 ? 17.225 36.090 -31.317 1.00 44.50 122 PRO A C 1
ATOM 930 O O . PRO A 1 122 ? 18.209 35.384 -31.523 1.00 44.50 122 PRO A O 1
ATOM 933 N N . ARG A 1 123 ? 17.115 37.336 -31.745 1.00 42.22 123 ARG A N 1
ATOM 934 C CA . ARG A 1 123 ? 18.134 38.186 -32.341 1.00 42.22 123 ARG A CA 1
ATOM 935 C C . ARG A 1 123 ? 19.369 38.242 -31.429 1.00 42.22 123 ARG A C 1
ATOM 937 O O . ARG A 1 123 ? 19.239 38.589 -30.256 1.00 42.22 123 ARG A O 1
ATOM 944 N N . ASN A 1 124 ? 20.547 37.943 -31.983 1.00 47.34 124 ASN A N 1
ATOM 945 C CA . ASN A 1 124 ? 21.835 38.279 -31.374 1.00 47.34 124 ASN A CA 1
ATOM 946 C C . ASN A 1 124 ? 21.823 39.761 -30.991 1.00 47.34 124 ASN A C 1
ATOM 948 O O . ASN A 1 124 ? 21.654 40.629 -31.850 1.00 47.34 124 ASN A O 1
ATOM 952 N N . THR A 1 125 ? 21.966 40.030 -29.698 1.00 48.50 125 THR A N 1
ATOM 953 C CA . THR A 1 125 ? 22.279 41.359 -29.186 1.00 48.50 125 THR A CA 1
ATOM 954 C C . THR A 1 125 ? 23.633 41.225 -28.517 1.00 48.50 125 THR A C 1
ATOM 956 O O . THR A 1 125 ? 23.723 40.809 -27.365 1.00 48.50 125 THR A O 1
ATOM 959 N N . ASP A 1 126 ? 24.684 41.534 -29.271 1.00 52.81 126 ASP A N 1
ATOM 960 C CA . ASP A 1 126 ? 26.032 41.712 -28.742 1.00 52.81 126 ASP A CA 1
ATOM 961 C C . ASP A 1 126 ? 26.055 43.000 -27.908 1.00 52.81 126 ASP A C 1
ATOM 963 O O . ASP A 1 126 ? 26.520 44.052 -28.342 1.00 52.81 126 ASP A O 1
ATOM 967 N N . SER A 1 127 ? 25.491 42.945 -26.701 1.00 59.50 127 SER A N 1
ATOM 968 C CA . SER A 1 127 ? 25.802 43.919 -25.663 1.00 59.50 127 SER A CA 1
ATOM 969 C C . SER A 1 127 ? 26.949 43.345 -24.848 1.00 59.50 127 SER A C 1
ATOM 971 O O . SER A 1 127 ? 26.766 42.356 -24.137 1.00 59.50 127 SER A O 1
ATOM 973 N N . ASN A 1 128 ? 28.126 43.961 -24.952 1.00 65.81 128 ASN A N 1
ATOM 974 C CA . ASN A 1 128 ? 29.207 43.785 -23.990 1.00 65.81 128 ASN A CA 1
ATOM 975 C C . ASN A 1 128 ? 28.660 44.189 -22.608 1.00 65.81 128 ASN A C 1
ATOM 977 O O . ASN A 1 128 ? 28.618 45.369 -22.261 1.00 65.81 128 ASN A O 1
ATOM 981 N N . MET A 1 129 ? 28.114 43.216 -21.875 1.00 59.53 129 MET A N 1
ATOM 982 C CA . MET A 1 129 ? 27.744 43.396 -20.482 1.00 59.53 129 MET A CA 1
ATOM 983 C C . MET A 1 129 ? 29.038 43.570 -19.701 1.00 59.53 129 MET A C 1
ATOM 985 O O . MET A 1 129 ? 29.917 42.712 -19.768 1.00 59.53 129 MET A O 1
ATOM 989 N N . SER A 1 130 ? 29.148 44.667 -18.949 1.00 68.69 130 SER A N 1
ATOM 990 C CA . SER A 1 130 ? 30.244 44.802 -17.995 1.00 68.69 130 SER A CA 1
ATOM 991 C C . SER A 1 130 ? 30.211 43.615 -17.028 1.00 68.69 130 SER A C 1
ATOM 993 O O . SER A 1 130 ? 29.134 43.151 -16.645 1.00 68.69 130 SER A O 1
ATOM 995 N N . GLU A 1 131 ? 31.380 43.125 -16.624 1.00 67.69 131 GLU A N 1
ATOM 996 C CA . GLU A 1 131 ? 31.513 41.986 -15.707 1.00 67.69 131 GLU A CA 1
ATOM 997 C C . GLU A 1 131 ? 30.705 42.190 -14.411 1.00 67.69 131 GLU A C 1
ATOM 999 O O . GLU A 1 131 ? 30.085 41.255 -13.909 1.00 67.69 131 GLU A O 1
ATOM 1004 N N . SER A 1 132 ? 30.598 43.440 -13.942 1.00 72.38 132 SER A N 1
ATOM 1005 C CA . SER A 1 132 ? 29.751 43.825 -12.805 1.00 72.38 132 SER A CA 1
ATOM 1006 C C . SER A 1 132 ? 28.265 43.576 -13.068 1.00 72.38 132 SER A C 1
ATOM 1008 O O . SER A 1 132 ? 27.555 43.088 -12.197 1.00 72.38 132 SER A O 1
ATOM 1010 N N . THR A 1 133 ? 27.784 43.873 -14.276 1.00 80.12 133 THR A N 1
ATOM 1011 C CA . THR A 1 133 ? 26.383 43.662 -14.665 1.00 80.12 133 THR A CA 1
ATOM 1012 C C . THR A 1 133 ? 26.061 42.176 -14.789 1.00 80.12 133 THR A C 1
ATOM 1014 O O . THR A 1 133 ? 24.975 41.748 -14.403 1.00 80.12 133 THR A O 1
ATOM 1017 N N . LEU A 1 134 ? 27.012 41.377 -15.280 1.00 80.81 134 LEU A N 1
ATOM 1018 C CA . LEU A 1 134 ? 26.871 39.925 -15.343 1.00 80.81 134 LEU A CA 1
ATOM 1019 C C . LEU A 1 134 ? 26.854 39.310 -13.938 1.00 80.81 134 LEU A C 1
ATOM 1021 O O . LEU A 1 134 ? 25.999 38.476 -13.648 1.00 80.81 134 LEU A O 1
ATOM 1025 N N . ALA A 1 135 ? 27.750 39.752 -13.053 1.00 82.81 135 ALA A N 1
ATOM 1026 C CA . ALA A 1 135 ? 27.791 39.305 -11.665 1.00 82.81 135 ALA A CA 1
ATOM 1027 C C . ALA A 1 135 ? 26.489 39.646 -10.923 1.00 82.81 135 ALA A C 1
ATOM 1029 O O . ALA A 1 135 ? 25.903 38.773 -10.280 1.00 82.81 135 ALA A O 1
ATOM 1030 N N . ASP A 1 136 ? 25.979 40.869 -11.082 1.00 85.12 136 ASP A N 1
ATOM 1031 C CA . ASP A 1 136 ? 24.710 41.284 -10.482 1.00 85.12 136 ASP A CA 1
ATOM 1032 C C . ASP A 1 136 ? 23.518 40.513 -11.061 1.00 85.12 136 ASP A C 1
ATOM 1034 O O . ASP A 1 136 ? 22.634 40.104 -10.308 1.00 85.12 136 ASP A O 1
ATOM 1038 N N . ALA A 1 137 ? 23.503 40.235 -12.370 1.00 84.00 137 ALA A N 1
ATOM 1039 C CA . ALA A 1 137 ? 22.470 39.417 -13.003 1.00 84.00 137 ALA A CA 1
ATOM 1040 C C . ALA A 1 137 ? 22.488 37.963 -12.501 1.00 84.00 137 ALA A C 1
ATOM 1042 O O . ALA A 1 137 ? 21.425 37.392 -12.261 1.00 84.00 137 ALA A O 1
ATOM 1043 N N . ILE A 1 138 ? 23.671 37.378 -12.279 1.00 85.06 138 ILE A N 1
ATOM 1044 C CA . ILE A 1 138 ? 23.826 36.032 -11.706 1.00 85.06 138 ILE A CA 1
ATOM 1045 C C . ILE A 1 138 ? 23.357 36.015 -10.248 1.00 85.06 138 ILE A C 1
ATOM 1047 O O . ILE A 1 138 ? 22.575 35.146 -9.865 1.00 85.06 138 ILE A O 1
ATOM 1051 N N . VAL A 1 139 ? 23.776 36.985 -9.430 1.00 86.88 139 VAL A N 1
ATOM 1052 C CA . VAL A 1 139 ? 23.350 37.087 -8.024 1.00 86.88 139 VAL A CA 1
ATOM 1053 C C . VAL A 1 139 ? 21.842 37.306 -7.931 1.00 86.88 139 VAL A C 1
ATOM 1055 O O . VAL A 1 139 ? 21.186 36.694 -7.085 1.00 86.88 139 VAL A O 1
ATOM 1058 N N . LEU A 1 140 ? 21.280 38.148 -8.800 1.00 83.38 140 LEU A N 1
ATOM 1059 C CA . LEU A 1 140 ? 19.845 38.379 -8.876 1.00 83.38 140 LEU A CA 1
ATOM 1060 C C . LEU A 1 140 ? 19.117 37.096 -9.277 1.00 83.38 140 LEU A C 1
ATOM 1062 O O . LEU A 1 140 ? 18.192 36.727 -8.568 1.00 83.38 140 LEU A O 1
ATOM 1066 N N . ALA A 1 141 ? 19.573 36.392 -10.320 1.00 81.44 141 ALA A N 1
ATOM 1067 C CA . ALA A 1 141 ? 18.993 35.136 -10.794 1.00 81.44 141 ALA A CA 1
ATOM 1068 C C . ALA A 1 141 ? 19.054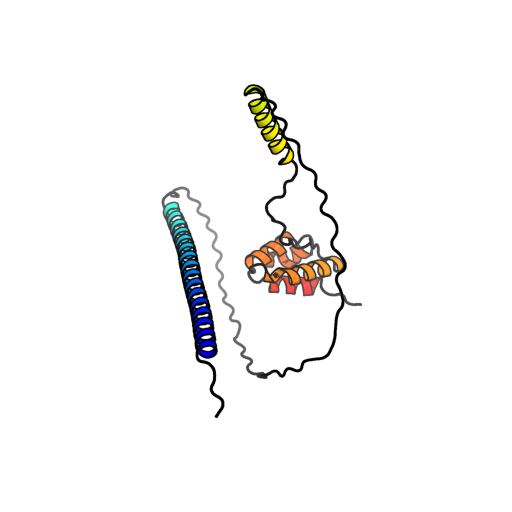 34.016 -9.746 1.00 81.44 141 ALA A C 1
ATOM 1070 O O . ALA A 1 141 ? 18.082 33.286 -9.581 1.00 81.44 141 ALA A O 1
ATOM 1071 N N . ILE A 1 142 ? 20.151 33.898 -8.991 1.00 81.81 142 ILE A N 1
ATOM 1072 C CA . ILE A 1 142 ? 20.265 32.935 -7.885 1.00 81.81 142 ILE A CA 1
ATOM 1073 C C . ILE A 1 142 ? 19.312 33.321 -6.749 1.00 81.81 142 ILE A C 1
ATOM 1075 O O . ILE A 1 142 ? 18.639 32.458 -6.193 1.00 81.81 142 ILE A O 1
ATOM 1079 N N . LYS A 1 143 ? 19.196 34.613 -6.417 1.00 78.00 143 LYS A N 1
ATOM 1080 C CA . LYS A 1 143 ? 18.272 35.092 -5.377 1.00 78.00 143 LYS A CA 1
ATOM 1081 C C . LYS A 1 143 ? 16.805 34.929 -5.774 1.00 78.00 143 LYS A C 1
ATOM 1083 O O . LYS A 1 143 ? 16.004 34.549 -4.921 1.00 78.00 143 LYS A O 1
ATOM 1088 N N . THR A 1 144 ? 16.433 35.195 -7.027 1.00 71.88 144 THR A N 1
ATOM 1089 C CA . THR A 1 144 ? 15.072 34.946 -7.522 1.00 71.88 144 THR A CA 1
ATOM 1090 C C . THR A 1 144 ? 14.796 33.455 -7.653 1.00 71.88 144 THR A C 1
ATOM 1092 O O . THR A 1 144 ? 13.752 33.023 -7.177 1.00 71.88 144 THR A O 1
ATOM 1095 N N . ALA A 1 145 ? 15.741 32.645 -8.141 1.00 63.59 145 ALA A N 1
ATOM 1096 C CA . ALA A 1 145 ? 15.603 31.188 -8.161 1.00 63.59 145 ALA A CA 1
ATOM 1097 C C . ALA A 1 145 ? 15.451 30.601 -6.746 1.00 63.59 145 ALA A C 1
ATOM 1099 O O . ALA A 1 145 ? 14.539 29.816 -6.512 1.00 63.59 145 ALA A O 1
ATOM 1100 N N . SER A 1 146 ? 16.252 31.037 -5.764 1.00 58.69 146 SER A N 1
ATOM 1101 C CA . SER A 1 146 ? 16.116 30.594 -4.365 1.00 58.69 146 SER A CA 1
ATOM 1102 C C . SER A 1 146 ? 14.803 31.036 -3.709 1.00 58.69 146 SER A C 1
ATOM 1104 O O . SER A 1 146 ? 14.302 30.354 -2.812 1.00 58.69 146 SER A O 1
ATOM 1106 N N . LYS A 1 147 ? 14.219 32.166 -4.130 1.00 53.66 147 LYS A N 1
ATOM 1107 C CA . LYS A 1 147 ? 12.935 32.646 -3.596 1.00 53.66 147 LYS A CA 1
ATOM 1108 C C . LYS A 1 147 ? 11.735 31.974 -4.274 1.00 53.66 147 LYS A C 1
ATOM 1110 O O . LYS A 1 147 ? 10.724 31.754 -3.611 1.00 53.66 147 LYS A O 1
ATOM 1115 N N . GLU A 1 148 ? 11.866 31.583 -5.540 1.00 44.91 148 GLU A N 1
ATOM 1116 C CA . GLU A 1 148 ? 10.852 30.832 -6.292 1.00 44.91 148 GLU A CA 1
ATOM 1117 C C . GLU A 1 148 ? 10.844 29.331 -5.946 1.00 44.91 148 GLU A C 1
ATOM 1119 O O . GLU A 1 148 ? 9.802 28.686 -6.020 1.00 44.91 148 GLU A O 1
ATOM 1124 N N . THR A 1 149 ? 11.941 28.781 -5.412 1.00 48.84 149 THR A N 1
ATOM 1125 C CA . THR A 1 149 ? 11.956 27.427 -4.823 1.00 48.84 149 THR A CA 1
ATOM 1126 C C . THR A 1 149 ? 11.501 27.377 -3.360 1.00 48.84 149 THR A C 1
ATOM 1128 O O . THR A 1 149 ? 11.511 26.311 -2.755 1.00 48.84 149 THR A O 1
ATOM 1131 N N . SER A 1 150 ? 11.077 28.501 -2.770 1.00 49.50 150 SER A N 1
ATOM 1132 C CA . SER A 1 150 ? 10.689 28.572 -1.349 1.00 49.50 150 SER A CA 1
ATOM 1133 C C . SER A 1 150 ? 9.173 28.667 -1.105 1.00 49.50 150 SER A C 1
ATOM 1135 O O . SER A 1 150 ? 8.746 28.914 0.022 1.00 49.50 150 SER A O 1
ATOM 1137 N N . LYS A 1 151 ? 8.334 28.443 -2.130 1.00 50.59 151 LYS A N 1
ATOM 1138 C CA . LYS A 1 151 ? 6.868 28.271 -1.983 1.00 50.59 151 LYS A CA 1
ATOM 1139 C C . LYS A 1 151 ? 6.259 27.157 -2.836 1.00 50.59 151 LYS A C 1
ATOM 1141 O O . LYS A 1 151 ? 5.051 27.122 -3.038 1.00 50.59 151 LYS A O 1
ATOM 1146 N N . ILE A 1 152 ? 7.074 26.203 -3.262 1.00 50.38 152 ILE A N 1
ATOM 1147 C CA . ILE A 1 152 ? 6.591 24.893 -3.684 1.00 50.38 152 ILE A CA 1
ATOM 1148 C C . ILE A 1 152 ? 7.430 23.885 -2.907 1.00 50.38 152 ILE A C 1
ATOM 1150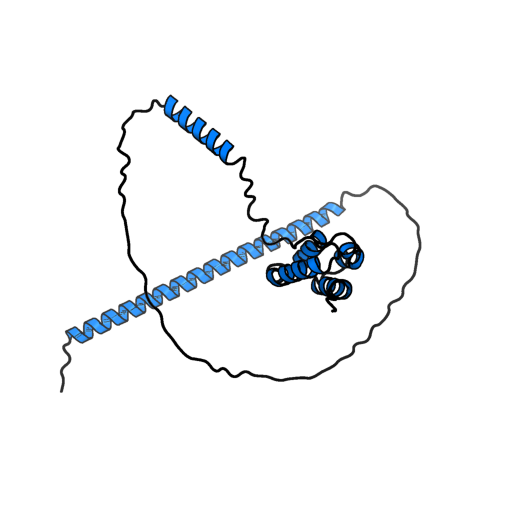 O O . ILE A 1 152 ? 8.436 23.370 -3.384 1.00 50.38 152 ILE A O 1
ATOM 1154 N N . VAL A 1 153 ? 7.014 23.626 -1.664 1.00 43.56 153 VAL A N 1
ATOM 1155 C CA . VAL A 1 153 ? 7.220 22.313 -1.048 1.00 43.56 153 VAL A CA 1
ATOM 1156 C C . VAL A 1 153 ? 6.466 21.326 -1.943 1.00 43.56 153 VAL A C 1
ATOM 1158 O O . VAL A 1 153 ? 5.315 20.988 -1.710 1.00 43.56 153 VAL A O 1
ATOM 1161 N N . ASN A 1 154 ? 7.094 20.935 -3.048 1.00 47.66 154 ASN A N 1
ATOM 1162 C CA . ASN A 1 154 ? 6.897 19.622 -3.626 1.00 47.66 154 ASN A CA 1
ATOM 1163 C C . ASN A 1 154 ? 7.987 18.772 -2.986 1.00 47.66 154 ASN A C 1
ATOM 1165 O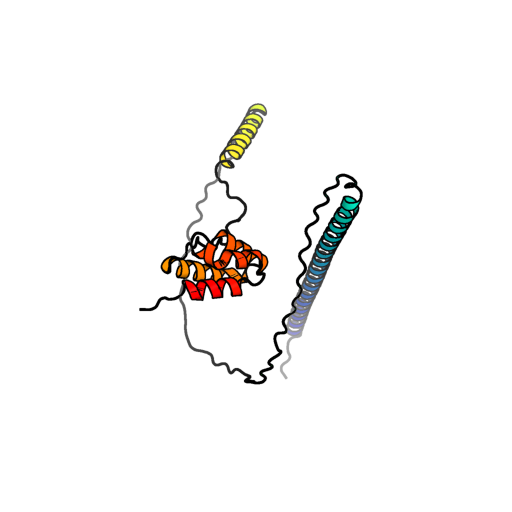 O . ASN A 1 154 ? 9.072 18.558 -3.524 1.00 47.66 154 ASN A O 1
ATOM 1169 N N . GLU A 1 155 ? 7.716 18.433 -1.729 1.00 39.19 155 GLU A N 1
ATOM 1170 C CA . GLU A 1 155 ? 8.350 17.323 -1.051 1.00 39.19 155 GLU A CA 1
ATOM 1171 C C . GLU A 1 155 ? 8.348 16.117 -2.003 1.00 39.19 155 GLU A C 1
ATOM 1173 O O . GLU A 1 155 ? 7.319 15.862 -2.628 1.00 39.19 155 GLU A O 1
ATOM 1178 N N . PRO A 1 156 ? 9.461 15.380 -2.155 1.00 40.25 156 PRO A N 1
ATOM 1179 C CA . PRO A 1 156 ? 9.510 14.224 -3.038 1.00 40.25 156 PRO A CA 1
ATOM 1180 C C . PRO A 1 156 ? 8.439 13.208 -2.618 1.00 40.25 156 PRO A C 1
ATOM 1182 O O . PRO A 1 156 ? 8.638 12.460 -1.670 1.00 40.25 156 PRO A O 1
ATOM 1185 N N . SER A 1 157 ? 7.293 13.225 -3.305 1.00 41.50 157 SER A N 1
ATOM 1186 C CA . SER A 1 157 ? 6.256 12.187 -3.360 1.00 41.50 157 SER A CA 1
ATOM 1187 C C . SER A 1 157 ? 6.086 11.355 -2.076 1.00 41.50 157 SER A C 1
ATOM 1189 O O . SER A 1 157 ? 6.156 10.130 -2.118 1.00 41.50 157 SER A O 1
ATOM 1191 N N . LYS A 1 158 ? 5.809 11.989 -0.925 1.00 44.66 158 LYS A N 1
ATOM 1192 C CA . LYS A 1 158 ? 5.256 11.269 0.246 1.00 44.66 158 LYS A CA 1
ATOM 1193 C C . LYS A 1 158 ? 3.790 10.860 0.039 1.00 44.66 158 LYS A C 1
ATOM 1195 O O . LYS A 1 158 ? 3.204 10.185 0.875 1.00 44.66 158 LYS A O 1
ATOM 1200 N N . THR A 1 159 ? 3.217 11.241 -1.098 1.00 47.94 159 THR A N 1
ATOM 1201 C CA . THR A 1 159 ? 1.818 11.080 -1.502 1.00 47.94 159 THR A CA 1
ATOM 1202 C C . THR A 1 159 ? 1.562 9.809 -2.311 1.00 47.94 159 THR A C 1
ATOM 1204 O O . THR A 1 159 ? 0.657 9.773 -3.140 1.00 47.94 159 THR A O 1
ATOM 1207 N N . LEU A 1 160 ? 2.328 8.739 -2.100 1.00 55.50 160 LEU A N 1
ATOM 1208 C CA . LEU A 1 160 ? 1.892 7.419 -2.556 1.00 55.50 160 LEU A CA 1
ATOM 1209 C C . LEU A 1 160 ? 0.893 6.888 -1.517 1.00 55.50 160 LEU A C 1
ATOM 1211 O O . LEU A 1 160 ? 1.239 6.158 -0.600 1.00 55.50 160 LEU A O 1
ATOM 1215 N N . ALA A 1 161 ? -0.336 7.398 -1.650 1.00 67.00 161 ALA A N 1
ATOM 1216 C CA . ALA A 1 161 ? -1.591 7.031 -0.996 1.00 67.00 161 ALA A CA 1
ATOM 1217 C C . ALA A 1 161 ? -1.544 6.780 0.524 1.00 67.00 161 ALA A C 1
ATOM 1219 O O . ALA A 1 161 ? -1.523 5.640 0.991 1.00 67.00 161 ALA A O 1
ATOM 1220 N N . ASP A 1 162 ? -1.651 7.841 1.324 1.00 84.00 162 ASP A N 1
ATOM 1221 C CA . ASP A 1 162 ? -2.198 7.686 2.676 1.00 84.00 162 ASP A CA 1
ATOM 1222 C C . ASP A 1 162 ? -3.645 7.160 2.585 1.00 84.00 162 ASP A C 1
ATOM 1224 O O . ASP A 1 162 ? -4.381 7.488 1.651 1.00 84.00 162 ASP A O 1
ATOM 1228 N N . LEU A 1 163 ? -4.050 6.319 3.539 1.00 93.56 163 LEU A N 1
ATOM 1229 C CA . LEU A 1 163 ? -5.448 5.900 3.647 1.00 93.56 163 LEU A CA 1
ATOM 1230 C C . LEU A 1 163 ? -6.304 7.098 4.094 1.00 93.56 163 LEU A C 1
ATOM 1232 O O . LEU A 1 163 ? -5.821 7.920 4.880 1.00 93.56 163 LEU A O 1
ATOM 1236 N N . PRO A 1 164 ? -7.561 7.213 3.630 1.00 94.38 164 PRO A N 1
ATOM 1237 C CA . PRO A 1 164 ? -8.468 8.235 4.140 1.00 94.38 164 PRO A CA 1
ATOM 1238 C C . PRO A 1 164 ? -8.691 8.028 5.643 1.00 94.38 164 PRO A C 1
ATOM 1240 O O . PRO A 1 164 ? -8.635 6.903 6.131 1.00 94.38 164 PRO A O 1
ATOM 1243 N N . SER A 1 165 ? -8.934 9.106 6.388 1.00 94.94 165 SER A N 1
ATOM 1244 C CA . SER A 1 165 ? -9.255 8.992 7.816 1.00 94.94 165 SER A CA 1
ATOM 1245 C C . SER A 1 165 ? -10.530 8.171 8.010 1.00 94.94 165 SER A C 1
ATOM 1247 O O . SER A 1 165 ? -11.489 8.345 7.258 1.00 94.94 165 SER A O 1
ATOM 1249 N N . PHE A 1 166 ? -10.549 7.311 9.026 1.00 96.56 166 PHE A N 1
ATOM 1250 C CA . PHE A 1 166 ? -11.689 6.464 9.352 1.00 96.56 166 PHE A CA 1
ATOM 1251 C C . PHE A 1 166 ? -11.984 6.493 10.854 1.00 96.56 166 PHE A C 1
ATOM 1253 O O . PHE A 1 166 ? -11.160 6.070 11.669 1.00 96.56 166 PHE A O 1
ATOM 1260 N N . CYS A 1 167 ? -13.166 7.001 11.209 1.00 95.44 167 CYS A N 1
ATOM 1261 C CA . CYS A 1 167 ? -13.617 7.175 12.593 1.00 95.44 167 CYS A CA 1
ATOM 1262 C C . CYS A 1 167 ? -14.589 6.082 13.071 1.00 95.44 167 CYS A C 1
ATOM 1264 O O . CYS A 1 167 ? -14.904 6.034 14.259 1.00 95.44 167 CYS A O 1
ATOM 1266 N N . GLY A 1 168 ? -15.080 5.230 12.161 1.00 91.88 168 GLY A N 1
ATOM 1267 C CA . GLY A 1 168 ? -16.120 4.222 12.428 1.00 91.88 168 GLY A CA 1
ATOM 1268 C C . GLY A 1 168 ? -17.425 4.428 11.647 1.00 91.88 168 GLY A C 1
ATOM 1269 O O . GLY A 1 168 ? -18.362 3.654 11.795 1.00 91.88 168 GLY A O 1
ATOM 1270 N N . ASN A 1 169 ? -17.516 5.448 10.788 1.00 92.19 169 ASN A N 1
ATOM 1271 C CA . ASN A 1 169 ? -18.728 5.717 10.008 1.00 92.19 169 ASN A CA 1
ATOM 1272 C C . ASN A 1 169 ? -18.841 4.801 8.775 1.00 92.19 169 ASN A C 1
ATOM 1274 O O . ASN A 1 169 ? -17.878 4.665 8.025 1.00 92.19 169 ASN A O 1
ATOM 1278 N N . VAL A 1 170 ? -20.020 4.242 8.484 1.00 89.69 170 VAL A N 1
ATOM 1279 C CA . VAL A 1 170 ? -20.199 3.290 7.361 1.00 89.69 170 VAL A CA 1
ATOM 1280 C C . VAL A 1 170 ? -19.828 3.912 6.006 1.00 89.69 170 VAL A C 1
ATOM 1282 O O . VAL A 1 170 ? -19.147 3.286 5.197 1.00 89.69 170 VAL A O 1
ATOM 1285 N N . SER A 1 171 ? -20.192 5.174 5.761 1.00 89.06 171 SER A N 1
ATOM 1286 C CA . SER A 1 171 ? -19.810 5.882 4.527 1.00 89.06 171 SER A CA 1
ATOM 1287 C C . SER A 1 171 ? -18.291 6.048 4.386 1.00 89.06 171 SER A C 1
ATOM 1289 O O . SER A 1 171 ? -17.753 5.944 3.285 1.00 89.06 171 SER A O 1
ATOM 1291 N N . GLU A 1 172 ? -17.589 6.274 5.501 1.00 93.75 172 GLU A N 1
ATOM 1292 C CA . GLU A 1 172 ? -16.125 6.356 5.531 1.00 93.75 172 GLU A CA 1
ATOM 1293 C C . GLU A 1 172 ? -15.491 4.977 5.336 1.00 93.75 172 GLU A C 1
ATOM 1295 O O . GLU A 1 172 ? -14.475 4.867 4.654 1.00 93.75 172 GLU A O 1
ATOM 1300 N N . TRP A 1 173 ? -16.108 3.920 5.873 1.00 94.75 173 TRP A N 1
ATOM 1301 C CA . TRP A 1 173 ? -15.639 2.546 5.718 1.00 94.75 173 TRP A CA 1
ATOM 1302 C C . TRP A 1 173 ? -15.560 2.127 4.246 1.00 94.75 173 TRP A C 1
ATOM 1304 O O . TRP A 1 173 ? -14.565 1.532 3.832 1.00 94.75 173 TRP A O 1
ATOM 1314 N N . ILE A 1 174 ? -16.560 2.478 3.431 1.00 93.19 174 ILE A N 1
ATOM 1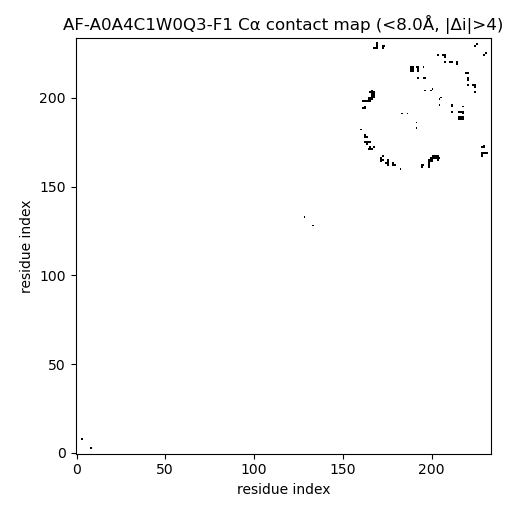315 C CA . ILE A 1 174 ? -16.562 2.158 1.994 1.00 93.19 174 ILE A CA 1
ATOM 1316 C C . ILE A 1 174 ? -15.398 2.835 1.270 1.00 93.19 174 ILE A C 1
ATOM 1318 O O . ILE A 1 174 ? -14.671 2.177 0.522 1.00 93.19 174 ILE A O 1
ATOM 1322 N N . ALA A 1 175 ? -15.172 4.124 1.535 1.00 92.94 175 ALA A N 1
ATOM 1323 C CA . ALA A 1 175 ? -14.049 4.855 0.957 1.00 92.94 175 ALA A CA 1
ATOM 1324 C C . ALA A 1 175 ? -12.701 4.291 1.437 1.00 92.94 175 ALA A C 1
ATOM 1326 O O . ALA A 1 175 ? -11.808 4.030 0.629 1.00 92.94 175 ALA A O 1
ATOM 1327 N N . PHE A 1 176 ? -12.570 4.042 2.741 1.00 95.88 176 PHE A N 1
ATOM 1328 C CA . PHE A 1 176 ? -11.377 3.473 3.361 1.00 95.88 176 PHE A CA 1
ATOM 1329 C C . PHE A 1 176 ? -11.012 2.111 2.782 1.00 95.88 176 PHE A C 1
ATOM 1331 O O . PHE A 1 176 ? -9.878 1.903 2.348 1.00 95.88 176 PHE A O 1
ATOM 1338 N N . ARG A 1 177 ? -11.982 1.194 2.726 1.00 95.62 177 ARG A N 1
ATOM 1339 C CA . ARG A 1 177 ? -11.791 -0.162 2.213 1.00 95.62 177 ARG A CA 1
ATOM 13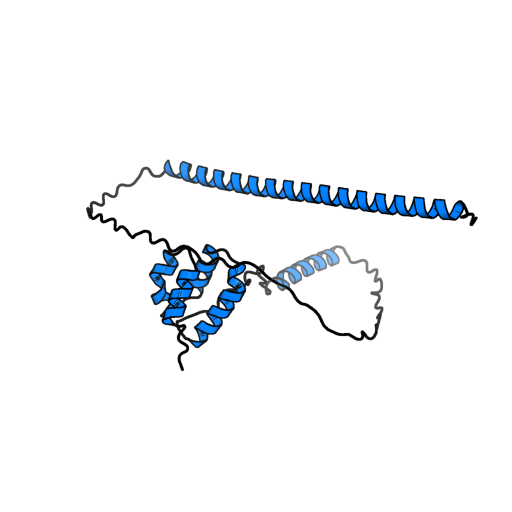40 C C . ARG A 1 177 ? -11.405 -0.162 0.738 1.00 95.62 177 ARG A C 1
ATOM 1342 O O . ARG A 1 177 ? -10.522 -0.928 0.362 1.00 95.62 177 ARG A O 1
ATOM 1349 N N . SER A 1 178 ? -12.035 0.688 -0.076 1.00 94.69 178 SER A N 1
ATOM 1350 C CA . SER A 1 178 ? -11.698 0.811 -1.499 1.00 94.69 178 SER A CA 1
ATOM 1351 C C . SER A 1 178 ? -10.238 1.220 -1.675 1.00 94.69 178 SER A C 1
ATOM 1353 O O . SER A 1 178 ? -9.464 0.486 -2.282 1.00 94.69 178 SER A O 1
ATOM 1355 N N . VAL A 1 179 ? -9.831 2.335 -1.058 1.00 95.38 179 VAL A N 1
ATOM 1356 C CA . VAL A 1 179 ? -8.458 2.848 -1.188 1.00 95.38 179 VAL A CA 1
ATOM 1357 C C . VAL A 1 179 ? -7.443 1.860 -0.616 1.00 95.38 179 VAL A C 1
ATOM 1359 O O . VAL A 1 179 ? -6.362 1.692 -1.184 1.00 95.38 179 VAL A O 1
ATOM 1362 N N . TYR A 1 180 ? -7.771 1.180 0.485 1.00 96.06 180 TYR A N 1
ATOM 1363 C CA . TYR A 1 180 ? -6.919 0.126 1.025 1.00 96.06 180 TYR A CA 1
ATOM 1364 C C . TYR A 1 180 ? -6.707 -0.998 0.009 1.00 96.06 180 TYR A C 1
ATOM 1366 O O . TYR A 1 180 ? -5.560 -1.309 -0.290 1.00 96.06 180 TYR A O 1
ATOM 1374 N N . ASN A 1 181 ? -7.775 -1.557 -0.563 1.00 95.50 181 ASN A N 1
ATOM 1375 C CA . ASN A 1 181 ? -7.680 -2.655 -1.527 1.00 95.50 181 ASN A CA 1
ATOM 1376 C C . ASN A 1 181 ? -6.916 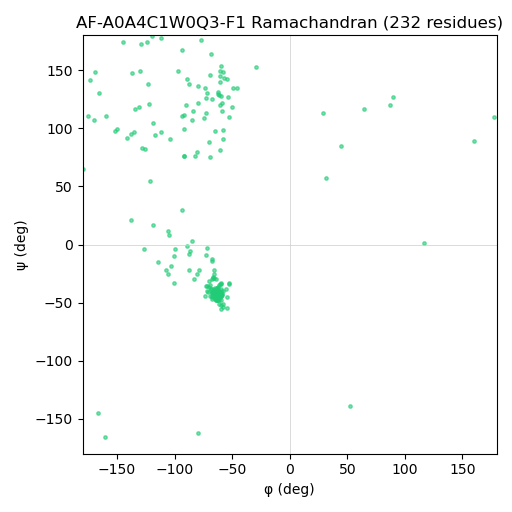-2.264 -2.801 1.00 95.50 181 ASN A C 1
ATOM 1378 O O . ASN A 1 181 ? -6.112 -3.053 -3.292 1.00 95.50 181 ASN A O 1
ATOM 1382 N N . ASP A 1 182 ? -7.120 -1.044 -3.301 1.00 94.75 182 ASP A N 1
ATOM 1383 C CA . ASP A 1 182 ? -6.456 -0.555 -4.516 1.00 94.75 182 ASP A CA 1
ATOM 1384 C C . ASP A 1 182 ? -4.943 -0.385 -4.324 1.00 94.75 182 ASP A C 1
ATOM 1386 O O . ASP A 1 182 ? -4.162 -0.470 -5.272 1.00 94.75 182 ASP A O 1
ATOM 1390 N N . THR A 1 183 ? -4.513 -0.128 -3.086 1.00 94.69 183 THR A N 1
ATOM 1391 C CA . THR A 1 183 ? -3.134 0.273 -2.787 1.00 94.69 183 THR A CA 1
ATOM 1392 C C . THR A 1 183 ? -2.364 -0.741 -1.952 1.00 94.69 183 THR A C 1
ATOM 1394 O O . THR A 1 183 ? -1.142 -0.649 -1.896 1.00 94.69 183 THR A O 1
ATOM 1397 N N . SER A 1 184 ? -3.013 -1.720 -1.315 1.00 94.25 184 SER A N 1
ATOM 1398 C CA . SER A 1 184 ? -2.376 -2.628 -0.349 1.00 94.25 184 SER A CA 1
ATOM 1399 C C . SER A 1 184 ? -1.233 -3.439 -0.952 1.00 94.25 184 SER A C 1
ATOM 1401 O O . SER A 1 184 ? -0.244 -3.682 -0.265 1.00 94.25 184 SER A O 1
ATOM 1403 N N . GLY A 1 185 ? -1.331 -3.809 -2.235 1.00 94.12 185 GLY A N 1
ATOM 1404 C CA . GLY A 1 185 ? -0.287 -4.542 -2.963 1.00 94.12 185 GLY A CA 1
ATOM 1405 C C . GLY A 1 185 ? 1.004 -3.749 -3.200 1.00 94.12 185 GLY A C 1
ATOM 1406 O O . GLY A 1 185 ? 2.018 -4.334 -3.567 1.00 94.12 185 GLY A O 1
ATOM 1407 N N . LEU A 1 186 ? 0.986 -2.431 -2.973 1.00 92.25 186 LEU A N 1
ATOM 1408 C CA . LEU A 1 186 ? 2.148 -1.549 -3.124 1.00 92.25 186 LEU A CA 1
ATOM 1409 C C . LEU A 1 186 ? 3.001 -1.457 -1.848 1.00 92.25 186 LEU A C 1
ATOM 1411 O O . LEU A 1 186 ? 4.076 -0.858 -1.873 1.00 92.25 186 LEU A O 1
ATOM 1415 N N . PHE A 1 187 ? 2.532 -2.021 -0.732 1.00 93.25 187 PHE A N 1
ATOM 1416 C CA . PHE A 1 187 ? 3.153 -1.873 0.582 1.00 93.25 187 PHE A CA 1
ATOM 1417 C C . PHE A 1 187 ? 3.348 -3.227 1.259 1.00 93.25 187 PHE A C 1
ATOM 1419 O O . PHE A 1 187 ? 2.552 -4.150 1.100 1.00 93.25 187 PHE A O 1
ATOM 1426 N N . SER A 1 188 ? 4.394 -3.335 2.078 1.00 93.88 188 SER A N 1
ATOM 1427 C CA . SER A 1 188 ? 4.577 -4.496 2.950 1.00 93.88 188 SER A CA 1
ATOM 1428 C C . SER A 1 188 ? 3.513 -4.541 4.050 1.00 93.88 188 SER A C 1
ATOM 1430 O O . SER A 1 188 ? 2.884 -3.532 4.372 1.00 93.88 188 SER A O 1
ATOM 1432 N N . ASN A 1 189 ? 3.351 -5.697 4.699 1.00 95.12 189 ASN A N 1
ATOM 1433 C CA . ASN A 1 189 ? 2.413 -5.847 5.815 1.00 95.12 189 ASN A CA 1
ATOM 1434 C C . ASN A 1 189 ? 2.661 -4.821 6.930 1.00 95.12 189 ASN A C 1
ATOM 1436 O O . ASN A 1 189 ? 1.728 -4.154 7.364 1.00 95.12 189 ASN A O 1
ATOM 1440 N N . VAL A 1 190 ? 3.922 -4.610 7.319 1.00 93.75 190 VAL A N 1
ATOM 1441 C CA . VAL A 1 190 ? 4.299 -3.626 8.349 1.00 93.75 190 VAL A CA 1
ATOM 1442 C C . VAL A 1 190 ? 3.923 -2.202 7.928 1.00 93.75 190 VAL A C 1
ATOM 1444 O O . VAL A 1 190 ? 3.411 -1.425 8.734 1.00 93.75 190 VAL A O 1
ATOM 1447 N N . GLN A 1 191 ? 4.133 -1.854 6.656 1.00 93.75 191 GLN A N 1
ATOM 1448 C CA . GLN A 1 191 ? 3.732 -0.553 6.119 1.00 93.75 191 GLN A CA 1
ATOM 1449 C C . GLN A 1 191 ? 2.207 -0.403 6.090 1.00 93.75 191 GLN A C 1
ATOM 1451 O O . GLN A 1 191 ? 1.696 0.641 6.484 1.00 93.75 191 GLN A O 1
ATOM 1456 N N . ASN A 1 192 ? 1.473 -1.441 5.687 1.00 94.94 192 ASN A N 1
ATOM 1457 C CA . ASN A 1 192 ? 0.012 -1.439 5.684 1.00 94.94 192 ASN A CA 1
ATOM 1458 C C . ASN A 1 192 ? -0.566 -1.307 7.099 1.00 94.94 192 ASN A C 1
ATOM 1460 O O . ASN A 1 192 ? -1.456 -0.486 7.302 1.00 94.94 192 ASN A O 1
ATOM 1464 N N . VAL A 1 193 ? -0.017 -2.006 8.098 1.00 94.81 193 VAL A N 1
ATOM 1465 C CA . VAL A 1 193 ? -0.405 -1.828 9.509 1.00 94.81 193 VAL A CA 1
ATOM 1466 C C . VAL A 1 193 ? -0.150 -0.388 9.965 1.00 94.81 193 VAL A C 1
ATOM 1468 O O . VAL A 1 193 ? -1.018 0.231 10.578 1.00 94.81 193 VAL A O 1
ATOM 1471 N N . ALA A 1 194 ? 1.005 0.195 9.624 1.00 93.56 194 ALA A N 1
ATOM 1472 C CA . ALA A 1 194 ? 1.308 1.584 9.964 1.00 93.56 194 ALA A CA 1
ATOM 1473 C C . ALA A 1 194 ? 0.345 2.583 9.295 1.00 93.56 194 ALA A C 1
ATOM 1475 O O . ALA A 1 194 ? -0.090 3.530 9.951 1.00 93.56 194 ALA A O 1
ATOM 1476 N N . ARG A 1 195 ? -0.016 2.353 8.024 1.00 94.94 195 ARG A N 1
ATOM 1477 C CA . ARG A 1 195 ? -1.000 3.155 7.279 1.00 94.94 195 ARG A CA 1
ATOM 1478 C C . ARG A 1 195 ? -2.384 3.065 7.914 1.00 94.94 195 ARG A C 1
ATOM 1480 O O . ARG A 1 195 ? -2.986 4.104 8.166 1.00 94.94 195 ARG A O 1
ATOM 1487 N N . ILE A 1 196 ? -2.853 1.855 8.230 1.00 95.19 196 ILE A N 1
ATOM 1488 C CA . ILE A 1 196 ? -4.138 1.638 8.912 1.00 95.19 196 ILE A CA 1
ATOM 1489 C C . ILE A 1 196 ? -4.127 2.376 10.251 1.00 95.19 196 ILE A C 1
ATOM 1491 O O . ILE A 1 196 ? -4.965 3.238 10.484 1.00 95.19 196 ILE A O 1
ATOM 1495 N N . ARG A 1 197 ? -3.120 2.136 11.093 1.00 94.62 197 ARG A N 1
ATOM 1496 C CA . ARG A 1 197 ? -2.984 2.780 12.406 1.00 94.62 197 ARG A CA 1
ATOM 1497 C C . ARG A 1 197 ? -3.004 4.309 12.341 1.00 94.62 197 ARG A C 1
ATOM 1499 O O . ARG A 1 197 ? -3.557 4.937 13.236 1.00 94.62 197 ARG A O 1
ATOM 1506 N N . LYS A 1 198 ? -2.389 4.905 11.315 1.00 94.81 198 LYS A N 1
ATOM 1507 C CA . LYS A 1 198 ? -2.380 6.362 11.108 1.00 94.81 198 LYS A CA 1
ATOM 1508 C C . LYS A 1 198 ? -3.760 6.899 10.718 1.00 94.81 198 LYS A C 1
ATOM 1510 O O . LYS A 1 198 ? -4.098 8.015 11.094 1.00 94.81 198 LYS A O 1
ATOM 1515 N N . ALA A 1 199 ? -4.519 6.126 9.953 1.00 95.50 199 ALA A N 1
ATOM 1516 C CA . ALA A 1 199 ? -5.811 6.535 9.425 1.00 95.50 199 ALA A CA 1
ATOM 1517 C C . ALA A 1 199 ? -6.986 6.252 10.375 1.00 95.50 199 ALA A C 1
ATOM 1519 O O . ALA A 1 199 ? -8.020 6.907 10.265 1.00 95.50 199 ALA A O 1
ATOM 1520 N N . LEU A 1 200 ? -6.840 5.317 11.320 1.00 95.88 200 LEU A N 1
ATOM 1521 C CA . LEU A 1 200 ? -7.864 5.050 12.329 1.00 95.88 200 LEU A CA 1
ATOM 1522 C C . LEU A 1 200 ? -7.920 6.148 13.395 1.00 95.88 200 LEU A C 1
ATOM 1524 O O . LEU A 1 200 ? -6.913 6.537 13.991 1.00 95.88 200 LEU A O 1
ATOM 1528 N N . SER A 1 201 ? -9.136 6.575 13.713 1.00 95.38 201 SER A N 1
ATOM 1529 C CA . SER A 1 201 ? -9.440 7.467 14.833 1.00 95.38 201 SER A CA 1
ATOM 1530 C C . SER A 1 201 ? -10.794 7.104 15.455 1.00 95.38 201 SER A C 1
ATOM 1532 O O . SER A 1 201 ? -11.466 6.190 14.977 1.00 95.38 201 SER A O 1
ATOM 1534 N N . GLY A 1 202 ? -11.161 7.757 16.562 1.00 95.06 202 GLY A N 1
ATOM 1535 C CA . GLY A 1 202 ? -12.435 7.521 17.250 1.00 95.06 202 GLY A CA 1
ATOM 1536 C C . GLY A 1 202 ? -12.703 6.047 17.578 1.00 95.06 202 GLY A C 1
ATOM 1537 O O . GLY A 1 202 ? -11.790 5.300 17.938 1.00 95.06 202 GLY A O 1
ATOM 1538 N N . GLU A 1 203 ? -13.954 5.629 17.390 1.00 94.12 203 GLU A N 1
ATOM 1539 C CA . GLU A 1 203 ? -14.441 4.282 17.710 1.00 94.12 203 GLU A CA 1
ATOM 1540 C C . GLU A 1 203 ? -13.718 3.182 16.914 1.00 94.12 203 GLU A C 1
ATOM 1542 O O . GLU A 1 203 ? -13.446 2.094 17.434 1.00 94.12 203 GLU A O 1
ATOM 1547 N N . ALA A 1 204 ? -13.347 3.461 15.659 1.00 94.81 204 ALA A N 1
ATOM 1548 C CA . ALA A 1 204 ? -12.597 2.510 14.841 1.00 94.81 204 ALA A CA 1
ATOM 1549 C C . ALA A 1 204 ? -11.201 2.231 15.415 1.00 94.81 204 ALA A C 1
ATOM 1551 O O . ALA A 1 204 ? -10.735 1.089 15.400 1.00 94.81 204 ALA A O 1
ATOM 1552 N N . ARG A 1 205 ? -10.541 3.258 15.964 1.00 95.00 205 ARG A N 1
ATOM 1553 C CA . ARG A 1 205 ? -9.245 3.092 16.628 1.00 95.00 205 ARG A CA 1
ATOM 1554 C C . ARG A 1 205 ? -9.375 2.321 17.934 1.00 95.00 205 ARG A C 1
ATOM 1556 O O . ARG A 1 205 ? -8.568 1.427 18.160 1.00 95.00 205 ARG A O 1
ATOM 1563 N N . GLU A 1 206 ? -10.374 2.638 18.753 1.00 93.44 206 GLU A N 1
ATOM 1564 C CA . GLU A 1 206 ? -10.627 1.950 20.029 1.00 93.44 206 GLU A CA 1
ATOM 1565 C C . GLU A 1 206 ? -10.908 0.457 19.812 1.00 93.44 206 GLU A C 1
ATOM 1567 O O . GLU A 1 206 ? -10.321 -0.403 20.465 1.00 93.44 206 GLU A O 1
ATOM 1572 N N . THR A 1 207 ? -11.721 0.129 18.806 1.00 91.62 207 THR A N 1
ATOM 1573 C CA . THR A 1 207 ? -12.055 -1.258 18.444 1.00 91.62 207 THR A CA 1
ATOM 1574 C C . THR A 1 207 ? -10.823 -2.084 18.063 1.00 91.62 207 THR A C 1
ATOM 1576 O O . THR A 1 207 ? -10.774 -3.290 18.312 1.00 91.62 207 THR A O 1
ATOM 1579 N N . CYS A 1 208 ? -9.821 -1.449 17.453 1.00 91.62 208 CYS A N 1
ATOM 1580 C CA . CYS A 1 208 ? -8.606 -2.112 17.000 1.00 91.62 208 CYS A CA 1
ATOM 1581 C C . CYS A 1 208 ? -7.386 -1.832 17.883 1.00 91.62 208 CYS A C 1
ATOM 1583 O O . CYS A 1 208 ? -6.300 -2.247 17.493 1.00 91.62 208 CYS A O 1
ATOM 1585 N N . GLU A 1 209 ? -7.534 -1.180 19.044 1.00 88.25 209 GLU A N 1
ATOM 1586 C CA . GLU A 1 209 ? -6.418 -0.615 19.817 1.00 88.25 209 GLU A CA 1
ATOM 1587 C C . GLU A 1 209 ? -5.330 -1.646 20.128 1.00 88.25 209 GLU A C 1
ATOM 1589 O O . GLU A 1 209 ? -4.182 -1.450 19.746 1.00 88.25 209 GLU A O 1
ATOM 1594 N N . ALA A 1 210 ? -5.671 -2.784 20.735 1.00 86.88 210 ALA A N 1
ATOM 1595 C CA . ALA A 1 210 ? -4.684 -3.834 20.997 1.00 86.88 210 ALA A CA 1
ATOM 1596 C C . ALA A 1 210 ? -4.108 -4.418 19.692 1.00 86.88 210 ALA A C 1
ATOM 1598 O O . ALA A 1 210 ? -2.904 -4.637 19.569 1.00 86.88 210 ALA A O 1
ATOM 1599 N N . LEU A 1 211 ? -4.966 -4.603 18.685 1.00 88.81 211 LEU A N 1
ATOM 1600 C CA . LEU A 1 211 ? -4.627 -5.267 17.431 1.00 88.81 211 LEU A CA 1
ATOM 1601 C C . LEU A 1 211 ? -3.611 -4.466 16.603 1.00 88.81 211 LEU A C 1
ATOM 1603 O O . LEU A 1 211 ? -2.668 -5.045 16.082 1.00 88.81 211 LEU A O 1
ATOM 1607 N N . ILE A 1 212 ? -3.731 -3.138 16.523 1.00 88.50 212 ILE A N 1
ATOM 1608 C CA . ILE A 1 212 ? -2.802 -2.288 15.748 1.00 88.50 212 ILE A CA 1
ATOM 1609 C C . ILE A 1 212 ? -1.375 -2.236 16.322 1.00 88.50 212 ILE A C 1
ATOM 1611 O O . ILE A 1 212 ? -0.473 -1.753 15.634 1.00 88.50 212 ILE A O 1
ATOM 1615 N N . TYR A 1 213 ? -1.165 -2.690 17.565 1.00 87.00 213 TYR A N 1
ATOM 1616 C CA . TYR A 1 213 ? 0.153 -2.732 18.208 1.00 87.00 213 TYR A CA 1
ATOM 1617 C C . TYR A 1 213 ? 0.723 -4.148 18.347 1.00 87.00 213 TYR A C 1
ATOM 1619 O O . TYR A 1 213 ? 1.940 -4.284 18.457 1.00 87.00 213 TYR A O 1
ATOM 1627 N N . THR A 1 214 ? -0.113 -5.190 18.322 1.00 86.75 214 THR A N 1
ATOM 1628 C CA . THR A 1 214 ? 0.338 -6.587 18.453 1.00 86.75 214 THR A CA 1
ATOM 1629 C C . THR A 1 214 ? 0.308 -7.369 17.144 1.00 86.75 214 THR A C 1
ATOM 1631 O O . THR A 1 214 ? 1.029 -8.354 17.009 1.00 86.75 214 THR A O 1
ATOM 1634 N N . GLU A 1 215 ? -0.539 -6.976 16.192 1.00 80.12 215 GLU A N 1
ATOM 1635 C CA . GLU A 1 215 ? -0.774 -7.730 14.963 1.00 80.12 215 GLU A CA 1
ATOM 1636 C C . GLU A 1 215 ? 0.220 -7.360 13.863 1.00 80.12 215 GLU A C 1
ATOM 1638 O O . GLU A 1 215 ? 0.529 -6.189 13.637 1.00 80.12 215 GLU A O 1
ATOM 1643 N N . THR A 1 216 ? 0.703 -8.377 13.148 1.00 83.06 216 THR A N 1
ATOM 1644 C CA . THR A 1 216 ? 1.612 -8.185 12.005 1.00 83.06 216 THR A CA 1
ATOM 1645 C C . THR A 1 216 ? 0.883 -8.360 10.670 1.00 83.06 216 THR A C 1
ATOM 1647 O O . THR A 1 216 ? 1.367 -7.879 9.645 1.00 83.06 216 THR A O 1
ATOM 1650 N N . ASP A 1 217 ? -0.287 -9.009 10.665 1.00 93.38 217 ASP A N 1
ATOM 1651 C CA . ASP A 1 217 ? -1.126 -9.174 9.476 1.00 93.38 217 ASP A CA 1
ATOM 1652 C C . ASP A 1 217 ? -2.200 -8.067 9.354 1.00 93.38 217 ASP A C 1
ATOM 1654 O O . ASP A 1 217 ? -3.184 -8.057 10.105 1.00 93.38 217 ASP A O 1
ATOM 1658 N N . PRO A 1 218 ? -2.095 -7.149 8.372 1.00 95.06 218 PRO A N 1
ATOM 1659 C CA . PRO A 1 218 ? -3.086 -6.092 8.191 1.00 95.06 218 PRO A CA 1
ATOM 1660 C C . PRO A 1 218 ? -4.470 -6.625 7.775 1.00 95.06 218 PRO A C 1
ATOM 1662 O O . PRO A 1 218 ? -5.476 -5.957 8.025 1.00 95.06 218 PRO A O 1
ATOM 1665 N N . LEU A 1 219 ? -4.569 -7.833 7.201 1.00 95.25 219 LEU A N 1
ATOM 1666 C CA . LEU A 1 219 ? -5.860 -8.432 6.838 1.00 95.25 219 LEU A CA 1
ATOM 1667 C C . LEU A 1 219 ? -6.694 -8.793 8.068 1.00 95.25 219 LEU A C 1
ATOM 1669 O O . LEU A 1 219 ? -7.925 -8.779 8.014 1.00 95.25 219 LEU A O 1
ATOM 1673 N N . GLN A 1 220 ? -6.055 -9.110 9.191 1.00 94.50 220 GLN A N 1
ATOM 1674 C CA . GLN A 1 220 ? -6.764 -9.361 10.440 1.00 94.50 220 GLN A CA 1
ATOM 1675 C C . GLN A 1 220 ? -7.404 -8.084 10.989 1.00 94.50 220 GLN A C 1
ATOM 1677 O O . GLN A 1 220 ? -8.553 -8.123 11.431 1.00 94.50 220 GLN A O 1
ATOM 1682 N N . ILE A 1 221 ? -6.716 -6.947 10.868 1.00 94.94 221 ILE A N 1
ATOM 1683 C CA . ILE A 1 221 ? -7.259 -5.634 11.236 1.00 94.94 221 ILE A CA 1
ATOM 1684 C C . ILE A 1 221 ? -8.446 -5.281 10.336 1.00 94.94 221 ILE A C 1
ATOM 1686 O O . ILE A 1 221 ? -9.521 -4.955 10.838 1.00 94.94 221 ILE A O 1
ATOM 1690 N N . MET A 1 222 ? -8.299 -5.445 9.018 1.00 95.75 222 MET A N 1
ATOM 1691 C CA . MET A 1 222 ? -9.383 -5.190 8.061 1.00 95.75 222 MET A CA 1
ATOM 1692 C C . MET A 1 222 ? -10.629 -6.040 8.337 1.00 95.75 222 MET A C 1
ATOM 1694 O O . MET A 1 222 ? -11.736 -5.516 8.276 1.00 95.75 222 MET A O 1
ATOM 1698 N N . ARG A 1 223 ? -10.471 -7.320 8.704 1.00 94.56 223 ARG A N 1
ATOM 1699 C CA . ARG A 1 223 ? -11.597 -8.205 9.058 1.00 94.56 223 ARG A CA 1
ATOM 1700 C C . ARG A 1 223 ? -12.358 -7.739 10.298 1.00 94.56 223 ARG A C 1
ATOM 1702 O O . ARG A 1 223 ? -13.581 -7.855 10.339 1.00 94.56 223 ARG A O 1
ATOM 1709 N N . VAL A 1 224 ? -11.659 -7.238 11.318 1.00 93.81 224 VAL A N 1
ATOM 1710 C 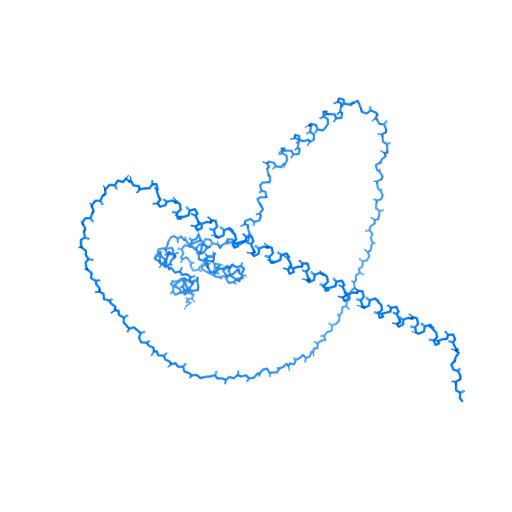CA . VAL A 1 224 ? -12.303 -6.712 12.533 1.00 93.81 224 VAL A CA 1
ATOM 1711 C C . VAL A 1 224 ? -13.090 -5.445 12.217 1.00 93.81 224 VAL A C 1
ATOM 1713 O O . VAL A 1 224 ? -14.246 -5.336 12.627 1.00 93.81 224 VAL A O 1
ATOM 1716 N N . LEU A 1 225 ? -12.495 -4.529 11.451 1.00 94.31 225 LEU A N 1
ATOM 1717 C CA . LEU A 1 225 ? -13.170 -3.308 11.018 1.00 94.31 225 LEU A CA 1
ATOM 1718 C C . LEU A 1 225 ? -14.390 -3.626 10.142 1.00 94.31 225 LEU A C 1
ATOM 1720 O O . LEU A 1 225 ? -15.461 -3.072 10.368 1.00 94.31 225 LEU A O 1
ATOM 1724 N N . GLU A 1 226 ? -14.272 -4.581 9.218 1.00 94.19 226 GLU A N 1
ATOM 1725 C CA . GLU A 1 226 ? -15.385 -5.025 8.374 1.00 94.19 226 GLU A CA 1
ATOM 1726 C C . GLU A 1 226 ? -16.533 -5.601 9.199 1.00 94.19 226 GLU A C 1
ATOM 1728 O O . GLU A 1 226 ? -17.689 -5.269 8.969 1.00 94.19 226 GLU A O 1
ATOM 1733 N N . ARG A 1 227 ? -16.228 -6.417 10.209 1.00 92.69 227 ARG A N 1
ATOM 1734 C CA . ARG A 1 227 ? -17.253 -7.013 11.071 1.00 92.69 227 ARG A CA 1
ATOM 1735 C C . ARG A 1 227 ? -18.010 -5.985 11.913 1.00 92.69 227 ARG A C 1
ATOM 1737 O O . ARG A 1 227 ? -19.112 -6.276 12.360 1.00 92.69 227 ARG A O 1
ATOM 1744 N N . ARG A 1 228 ? -17.397 -4.836 12.208 1.00 90.88 228 ARG A N 1
ATOM 1745 C CA . ARG A 1 228 ? -17.962 -3.815 13.106 1.00 90.88 228 ARG A CA 1
ATOM 1746 C C . ARG A 1 228 ? -18.608 -2.654 12.363 1.00 90.88 228 ARG A C 1
ATOM 1748 O O . ARG A 1 228 ? -19.598 -2.127 12.848 1.00 90.88 228 ARG A O 1
ATOM 1755 N N . PHE A 1 229 ? -18.075 -2.292 11.201 1.00 92.06 229 PHE A N 1
ATOM 1756 C CA . PHE A 1 229 ? -18.481 -1.102 10.447 1.00 92.06 229 PHE A CA 1
ATOM 1757 C C . PHE A 1 229 ? -18.865 -1.404 8.991 1.00 92.06 229 PHE A C 1
ATOM 1759 O O . PHE A 1 229 ? -19.269 -0.503 8.260 1.00 92.06 229 PHE A O 1
ATOM 1766 N N . GLY A 1 230 ? -18.714 -2.658 8.552 1.00 85.62 230 GLY A N 1
ATOM 1767 C CA . GLY A 1 230 ? -19.005 -3.098 7.189 1.00 85.62 230 GLY A CA 1
ATOM 1768 C C . GLY A 1 230 ? -20.446 -3.508 6.927 1.00 85.62 230 GLY A C 1
ATOM 1769 O O . GLY A 1 230 ? -20.775 -3.747 5.765 1.00 85.62 230 GLY A O 1
ATOM 1770 N N . ASP A 1 231 ? -21.300 -3.546 7.953 1.00 77.06 231 ASP A N 1
ATOM 1771 C CA . ASP A 1 231 ? -22.731 -3.793 7.784 1.00 77.06 231 ASP A CA 1
ATOM 1772 C C . ASP A 1 231 ? -23.402 -2.592 7.100 1.00 77.06 231 ASP A C 1
ATOM 1774 O O . ASP A 1 231 ? -23.935 -1.678 7.724 1.00 77.06 231 ASP A O 1
ATOM 1778 N N . LEU A 1 232 ? -23.407 -2.627 5.769 1.00 62.94 232 LEU A N 1
ATOM 1779 C CA . LEU A 1 232 ? -24.460 -2.034 4.954 1.00 62.94 232 LEU A CA 1
ATOM 1780 C C . LEU A 1 232 ? -25.620 -3.035 4.899 1.00 62.94 232 LEU A C 1
ATOM 1782 O O . LEU A 1 232 ? -25.792 -3.738 3.905 1.00 62.94 232 LEU A O 1
ATOM 1786 N N . THR A 1 233 ? -26.396 -3.149 5.973 1.00 47.38 233 THR A N 1
ATOM 1787 C CA . THR A 1 233 ? -27.702 -3.816 5.887 1.00 47.38 233 THR A CA 1
ATOM 1788 C C . THR A 1 233 ? -28.774 -2.775 5.539 1.00 47.38 233 THR A C 1
ATOM 1790 O O . THR A 1 233 ? -28.918 -1.801 6.280 1.00 47.38 233 THR A O 1
ATOM 1793 N N . PRO A 1 234 ? -29.496 -2.904 4.406 1.00 43.19 234 PRO A N 1
ATOM 1794 C CA . PRO A 1 234 ? -30.857 -2.386 4.292 1.00 43.19 234 PRO A CA 1
ATOM 1795 C C . PRO A 1 234 ? -31.842 -3.206 5.138 1.00 43.19 234 PRO A C 1
ATOM 1797 O O . PRO A 1 234 ? -31.581 -4.413 5.359 1.00 43.19 234 PRO A O 1
#

Radius of gyration: 34.52 Å; Cα contacts (8 Å, |Δi|>4): 78; chains: 1; bounding box: 62×77×110 Å

Secondary structure (DSSP, 8-state):
-----HHHHHHHHHHHHHHHHHHHHHHHHHHHHHHHHHHHHHHHHHHHHHHHHHHHHHHHHTTSS-----------------------------------------------------------------HHHHHHHHHHHHHHHHHHTTS----S---S-PPPPBSS-HHHHHHHHHHHHHHGGGS-HHHHHHHHHHHB-HHHHHHTTTHHHH---HHHHHHHHHHHH-----

Mean predicted aligned error: 23.21 Å